Protein AF-A0A2E0SAK7-F1 (afdb_monomer)

Nearest PDB structures (foldseek):
  1vmg-assembly1_A  TM=7.672E-01  e=3.605E-02  Saccharolobus solfataricus P2

Solvent-accessible surface area (backbone atoms only — not comparable to full-atom values): 15328 Å² total; per-residue (Å²): 114,53,35,37,34,37,36,32,84,99,76,46,67,50,79,36,74,47,61,60,57,57,40,32,69,70,63,66,41,55,82,88,59,45,48,77,81,48,72,43,65,50,53,70,58,49,37,51,48,51,51,52,51,19,56,76,74,68,41,87,70,71,95,68,54,62,72,74,56,76,79,93,70,79,88,70,60,49,72,52,83,62,33,41,34,40,81,33,26,72,93,54,39,63,62,55,48,64,78,40,58,71,46,68,50,79,48,94,77,46,78,47,61,36,34,80,59,41,48,56,52,45,72,75,59,54,39,72,39,94,90,41,72,58,21,19,32,37,50,40,67,63,51,38,54,49,52,78,75,40,71,58,81,57,73,78,76,79,71,80,62,91,55,86,80,56,69,66,63,51,52,52,52,49,59,37,50,79,68,39,42,76,81,74,56,52,58,66,59,39,52,52,51,40,53,50,31,52,50,51,29,52,50,21,60,75,72,65,38,63,69,52,35,56,48,26,54,50,49,37,50,54,38,48,41,52,37,26,46,71,69,69,40,48,44,69,48,55,52,49,56,52,45,66,54,57,78,68,60,57,64,48,79,53,96,93,39,83,42,67,60,82,130

Sequence (263 aa):
MTYYIYHIPGKKIGVTCDLNNRVTVQQGYDSTEYEILENSDDIDYISSKEIELQREYGYKVDMVPYKNLKPKTSMNINVTEQTTTFPCPINKLKGQLFDNIGMKWQTEHGQLDITPRTIDWIMKNVKTSMFNNDRSYVYNKAFARFYDNNDVFAKPTPVKCSKKPLKMFENIRQWADERGLYDAGDPKTQLIKLQEEMGELAKATLEKDHDEVVDAIGDMVVVLTNLAHLNNVHIETCIAEAYNVISKRTGKMVNGTFVKDAD

Radius of gyration: 24.45 Å; Cα contacts (8 Å, |Δi|>4): 311; chains: 1; bounding box: 56×53×69 Å

Mean predicted aligned error: 16.65 Å

Secondary structure (DSSP, 8-state):
--EEEEEETTTEEEEES-HIIIIIITT---TTS-EEEEEES-HHHHHHHHHHHHHHTTPPPPSS-GGGS--------EE-SSEEEESS-HHHHHHHHHHTTT-EEEETTEEEE--HHHHHHHHHH-EE-SS-TT-EEEEHHHHHHHHHHS-TTSPPPPPPPSSPPPHHHHHHHHHHHTTTHHHH--HHHHHHHHHHHHHHHHHHHHHT-HHHHHHHHHHHHHHHHHHHHHTT--HHHHHHHHHHHHTT--EEEETTEEEEPP-

Structure (mmCIF, N/CA/C/O backbone):
data_AF-A0A2E0SAK7-F1
#
_entry.id   AF-A0A2E0SAK7-F1
#
loop_
_atom_site.group_PDB
_atom_site.id
_atom_site.type_symbol
_atom_site.label_atom_id
_atom_site.label_alt_id
_atom_site.label_comp_id
_atom_site.label_asym_id
_atom_site.label_entity_id
_atom_site.label_seq_id
_atom_site.pdbx_PDB_ins_code
_atom_site.Cartn_x
_atom_site.Cartn_y
_atom_site.Cartn_z
_atom_site.occupancy
_atom_site.B_iso_or_equiv
_atom_site.auth_seq_id
_atom_site.auth_comp_id
_atom_site.auth_asym_id
_atom_site.auth_atom_id
_atom_site.pdbx_PDB_model_num
ATOM 1 N N . MET A 1 1 ? -1.111 8.649 -30.930 1.00 67.75 1 MET A N 1
ATOM 2 C CA . MET A 1 1 ? -1.196 8.489 -29.464 1.00 67.75 1 MET A CA 1
ATOM 3 C C . MET A 1 1 ? -2.158 9.562 -29.038 1.00 67.75 1 MET A C 1
ATOM 5 O O . MET A 1 1 ? -1.825 10.723 -29.224 1.00 67.75 1 MET A O 1
ATOM 9 N N . THR A 1 2 ? -3.339 9.174 -28.582 1.00 80.75 2 THR A N 1
ATOM 10 C CA . THR A 1 2 ? -4.402 10.129 -28.279 1.00 80.75 2 THR A CA 1
ATOM 11 C C . THR A 1 2 ? -4.205 10.661 -26.871 1.00 80.75 2 THR A C 1
ATOM 13 O O . THR A 1 2 ? -3.978 9.889 -25.939 1.00 80.75 2 THR A O 1
ATOM 16 N N . TYR A 1 3 ? -4.238 11.979 -26.729 1.00 88.06 3 TYR A N 1
ATOM 17 C CA . TYR A 1 3 ? -4.138 12.664 -25.451 1.00 88.06 3 TYR A CA 1
ATOM 18 C C . TYR A 1 3 ? -5.524 13.140 -25.035 1.00 88.06 3 TYR A C 1
ATOM 20 O O . TYR A 1 3 ? -6.277 13.676 -25.847 1.00 88.06 3 TYR A O 1
ATOM 28 N N . TYR A 1 4 ? -5.838 12.961 -23.759 1.00 90.94 4 TYR A N 1
ATOM 29 C CA . TYR A 1 4 ? -7.101 13.330 -23.141 1.00 90.94 4 TYR A CA 1
ATOM 30 C C . TYR A 1 4 ? -6.853 14.428 -22.114 1.00 90.94 4 TYR A C 1
ATOM 32 O O . TYR A 1 4 ? -6.002 14.267 -21.233 1.00 90.94 4 TYR A O 1
ATOM 40 N N . ILE A 1 5 ? -7.615 15.515 -22.212 1.00 93.25 5 ILE A N 1
ATOM 41 C CA . ILE A 1 5 ? -7.742 16.508 -21.147 1.00 93.25 5 ILE A CA 1
ATOM 42 C C . ILE A 1 5 ? -8.883 16.055 -20.248 1.00 93.25 5 ILE A C 1
ATOM 44 O O . ILE A 1 5 ? -10.031 15.985 -20.689 1.00 93.25 5 ILE A O 1
ATOM 48 N N . TYR A 1 6 ? -8.567 15.755 -18.994 1.00 93.44 6 TYR A N 1
ATOM 49 C CA . TYR A 1 6 ? -9.556 15.387 -17.989 1.00 93.44 6 TYR A CA 1
ATOM 50 C C . TYR A 1 6 ? -9.682 16.480 -16.934 1.00 93.44 6 TYR A C 1
ATOM 52 O O . TYR A 1 6 ? -8.706 17.150 -16.582 1.00 93.44 6 TYR A O 1
ATOM 60 N N . HIS A 1 7 ? -10.890 16.630 -16.411 1.00 94.06 7 HIS A N 1
ATOM 61 C CA . HIS A 1 7 ? -11.222 17.556 -15.346 1.00 94.06 7 HIS A CA 1
ATOM 62 C C . HIS A 1 7 ? -11.817 16.791 -14.174 1.00 94.06 7 HIS A C 1
ATOM 64 O O . HIS A 1 7 ? -12.766 16.029 -14.329 1.00 94.06 7 HIS A O 1
ATOM 70 N N . ILE A 1 8 ? -11.231 17.005 -13.000 1.00 92.25 8 ILE A N 1
ATOM 71 C CA . ILE A 1 8 ? -11.780 16.553 -11.726 1.00 92.25 8 ILE A CA 1
ATOM 72 C C . ILE A 1 8 ? -12.366 17.801 -11.054 1.00 92.25 8 ILE A C 1
ATOM 74 O O . ILE A 1 8 ? -11.581 18.665 -10.624 1.00 92.25 8 ILE A O 1
ATOM 78 N N . PRO A 1 9 ? -13.704 17.926 -10.974 1.00 91.44 9 PRO A N 1
ATOM 79 C CA . PRO A 1 9 ? -14.365 19.114 -10.450 1.00 91.44 9 PRO A CA 1
ATOM 80 C C . PRO A 1 9 ? -13.856 19.519 -9.063 1.00 91.44 9 PRO A C 1
ATOM 82 O O . PRO A 1 9 ? -13.749 18.711 -8.142 1.00 91.44 9 PRO A O 1
ATOM 85 N N . GLY A 1 10 ? -13.500 20.794 -8.913 1.00 86.44 10 GLY A N 1
ATOM 86 C CA . GLY A 1 10 ? -12.967 21.364 -7.673 1.00 86.44 10 GLY A CA 1
ATOM 87 C C . GLY A 1 10 ? -11.536 20.941 -7.314 1.00 86.44 10 GLY A C 1
ATOM 88 O O . GLY A 1 10 ? -11.048 21.330 -6.251 1.00 86.44 10 GLY A O 1
ATOM 89 N N . LYS A 1 11 ? -10.847 20.159 -8.158 1.00 89.56 11 LYS A N 1
ATOM 90 C CA . LYS A 1 11 ? -9.489 19.661 -7.881 1.00 89.56 11 LYS A CA 1
ATOM 91 C C . LYS A 1 11 ? -8.464 20.146 -8.899 1.00 89.56 11 LYS A C 1
ATOM 93 O O . LYS A 1 11 ? -7.524 20.837 -8.502 1.00 89.56 11 LYS A O 1
ATOM 98 N N . LYS A 1 12 ? -8.586 19.739 -10.170 1.00 91.88 12 LYS A N 1
ATOM 99 C CA . LYS A 1 12 ? -7.610 20.066 -11.226 1.00 91.88 12 LYS A CA 1
ATOM 100 C C . LYS A 1 12 ? -8.086 19.703 -12.632 1.00 91.88 12 LYS A C 1
ATOM 102 O O . LYS A 1 12 ? -8.969 18.867 -12.807 1.00 91.88 12 LYS A O 1
ATOM 107 N N . ILE A 1 13 ? -7.367 20.241 -13.614 1.00 92.56 13 ILE A N 1
ATOM 108 C CA . ILE A 1 13 ? -7.369 19.804 -15.013 1.00 92.56 13 ILE A CA 1
ATOM 109 C C . ILE A 1 13 ? -5.981 19.262 -15.342 1.00 92.56 13 ILE A C 1
ATOM 111 O O . ILE A 1 13 ? -4.984 19.855 -14.924 1.00 92.56 13 ILE A O 1
ATOM 115 N N . GLY A 1 14 ? -5.908 18.145 -16.064 1.00 88.94 14 GLY A N 1
ATOM 116 C CA . GLY A 1 14 ? -4.632 17.583 -16.498 1.00 88.94 14 GLY A CA 1
ATOM 117 C C . GLY A 1 14 ? -4.731 16.772 -17.782 1.00 88.94 14 GLY A C 1
ATOM 118 O O . GLY A 1 14 ? -5.820 16.437 -18.244 1.00 88.94 14 GLY A O 1
ATOM 119 N N . VAL A 1 15 ? -3.569 16.431 -18.337 1.00 89.38 15 VAL A N 1
ATOM 120 C CA . VAL A 1 15 ? -3.456 15.635 -19.568 1.00 89.38 15 VAL A CA 1
ATOM 121 C C . VAL A 1 15 ? -2.958 14.213 -19.289 1.00 89.38 15 VAL A C 1
ATOM 123 O O . VAL A 1 15 ? -2.120 13.973 -18.412 1.00 89.38 15 VAL A O 1
ATOM 126 N N . THR A 1 16 ? -3.472 13.238 -20.040 1.00 84.75 16 THR A N 1
ATOM 127 C CA . THR A 1 16 ? -2.983 11.852 -20.040 1.00 84.75 16 THR A CA 1
ATOM 128 C C . THR A 1 16 ? -3.184 11.170 -21.391 1.00 84.75 16 THR A C 1
ATOM 130 O O . THR A 1 16 ? -4.116 11.500 -22.114 1.00 84.75 16 THR A O 1
ATOM 133 N N . CYS A 1 17 ? -2.335 10.200 -21.733 1.00 82.44 17 CYS A N 1
ATOM 134 C CA . CYS A 1 17 ? -2.549 9.288 -22.865 1.00 82.44 17 CYS A CA 1
ATOM 135 C C . CYS A 1 17 ? -3.282 7.992 -22.473 1.00 82.44 17 CYS A C 1
ATOM 137 O O . CYS A 1 17 ? -3.700 7.232 -23.340 1.00 82.44 17 CYS A O 1
ATOM 139 N N . ASP A 1 18 ? -3.443 7.746 -21.172 1.00 82.81 18 ASP A N 1
ATOM 140 C CA . ASP A 1 18 ? -4.155 6.596 -20.616 1.00 82.81 18 ASP A CA 1
ATOM 141 C C . ASP A 1 18 ? -5.040 7.089 -19.469 1.00 82.81 18 ASP A C 1
ATOM 143 O O . ASP A 1 18 ? -4.560 7.400 -18.375 1.00 82.81 18 ASP A O 1
ATOM 147 N N . LEU A 1 19 ? -6.326 7.271 -19.764 1.00 80.38 19 LEU A N 1
ATOM 148 C CA . LEU A 1 19 ? -7.291 7.881 -18.854 1.00 80.38 19 LEU A CA 1
ATOM 149 C C . LEU A 1 19 ? -7.585 6.975 -17.656 1.00 80.38 19 LEU A C 1
ATOM 151 O O . LEU A 1 19 ? -7.463 7.406 -16.512 1.00 80.38 19 LEU A O 1
ATOM 155 N N . ASN A 1 20 ? -7.889 5.705 -17.926 1.00 75.94 20 ASN A N 1
ATOM 156 C CA . ASN A 1 20 ? -8.258 4.735 -16.902 1.00 75.94 20 ASN A CA 1
ATOM 157 C C . ASN A 1 20 ? -7.099 4.499 -15.925 1.00 75.94 20 ASN A C 1
ATOM 159 O O . ASN A 1 20 ? -7.258 4.622 -14.713 1.00 75.94 20 ASN A O 1
ATOM 163 N N . ASN A 1 21 ? -5.893 4.249 -16.439 1.00 70.75 21 ASN A N 1
ATOM 164 C CA . ASN A 1 21 ? -4.737 4.023 -15.578 1.00 70.75 21 ASN A CA 1
ATOM 165 C C . ASN A 1 21 ? -4.374 5.284 -14.777 1.00 70.75 21 ASN A C 1
ATOM 167 O O . ASN A 1 21 ? -4.114 5.228 -13.577 1.00 70.75 21 ASN A O 1
ATOM 171 N N . ARG A 1 22 ? -4.380 6.461 -15.414 1.00 77.50 22 ARG A N 1
ATOM 172 C CA . ARG A 1 22 ? -3.931 7.697 -14.764 1.00 77.50 22 ARG A CA 1
ATOM 173 C C . ARG A 1 22 ? -4.926 8.256 -13.755 1.00 77.50 22 ARG A C 1
ATOM 175 O O . ARG A 1 22 ? -4.481 8.808 -12.749 1.00 77.50 22 ARG A O 1
ATOM 182 N N . VAL A 1 23 ? -6.221 8.217 -14.051 1.00 78.00 23 VAL A N 1
ATOM 183 C CA . VAL A 1 23 ? -7.258 8.896 -13.258 1.00 78.00 23 VAL A CA 1
ATOM 184 C C . VAL A 1 23 ? -7.925 7.921 -12.291 1.00 78.00 23 VAL A C 1
ATOM 186 O O . VAL A 1 23 ? -8.043 8.229 -11.108 1.00 78.00 23 VAL A O 1
ATOM 189 N N . THR A 1 24 ? -8.244 6.714 -12.752 1.00 71.69 24 THR A N 1
ATOM 190 C CA . THR A 1 24 ? -8.925 5.710 -11.929 1.00 71.69 24 THR A CA 1
ATOM 191 C C . THR A 1 24 ? -7.941 4.844 -11.154 1.00 71.69 24 THR A C 1
ATOM 193 O O . THR A 1 24 ? -7.987 4.826 -9.930 1.00 71.69 24 THR A O 1
ATOM 196 N N . VAL A 1 25 ? -6.977 4.201 -11.816 1.00 62.44 25 VAL A N 1
ATOM 197 C CA . VAL A 1 25 ? -6.057 3.268 -11.132 1.00 62.44 25 VAL A CA 1
ATOM 198 C C . VAL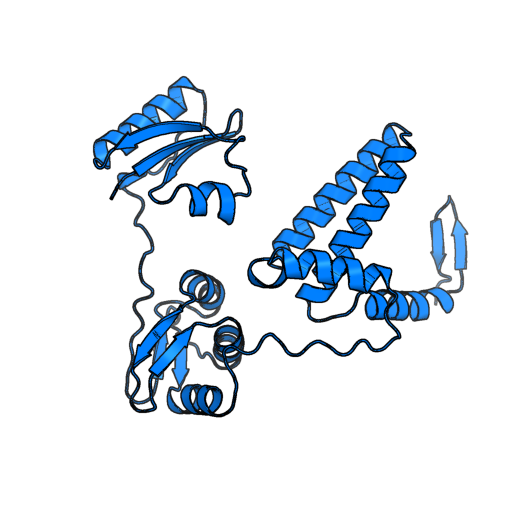 A 1 25 ? -5.048 3.994 -10.234 1.00 62.44 25 VAL A C 1
ATOM 200 O O . VAL A 1 25 ? -4.843 3.603 -9.091 1.00 62.44 25 VAL A O 1
ATOM 203 N N . GLN A 1 26 ? -4.405 5.058 -10.727 1.00 61.75 26 GLN A N 1
ATOM 204 C CA . GLN A 1 26 ? -3.355 5.766 -9.976 1.00 61.75 26 GLN A CA 1
ATOM 205 C C . GLN A 1 26 ? -3.887 6.811 -8.996 1.00 61.75 26 GLN A C 1
ATOM 207 O O . GLN A 1 26 ? -3.242 7.071 -7.982 1.00 61.75 26 GLN A O 1
ATOM 212 N N . GLN A 1 27 ? -4.986 7.486 -9.339 1.00 73.38 27 GLN A N 1
ATOM 213 C CA . GLN A 1 27 ? -5.509 8.605 -8.548 1.00 73.38 27 GLN A CA 1
ATOM 214 C C . GLN A 1 27 ? -6.794 8.261 -7.790 1.00 73.38 27 GLN A C 1
ATOM 216 O O . GLN A 1 27 ? -7.178 9.047 -6.930 1.00 73.38 27 GLN A O 1
ATOM 221 N N . GLY A 1 28 ? -7.406 7.102 -8.057 1.00 77.19 28 GLY A N 1
ATOM 222 C CA . GLY A 1 28 ? -8.535 6.582 -7.288 1.00 77.19 28 GLY A CA 1
ATOM 223 C C . GLY A 1 28 ? -9.887 7.220 -7.599 1.00 77.19 28 GLY A C 1
ATOM 224 O O . GLY A 1 28 ? -10.810 6.996 -6.830 1.00 77.19 28 GLY A O 1
ATOM 225 N N . TYR A 1 29 ? -10.013 7.999 -8.679 1.00 82.44 29 TYR A N 1
ATOM 226 C CA . TYR A 1 29 ? -11.289 8.616 -9.057 1.00 82.44 29 TYR A CA 1
ATOM 227 C C . TYR A 1 29 ? -12.104 7.685 -9.957 1.00 82.44 29 TYR A C 1
ATOM 229 O O . TYR A 1 29 ? -11.608 7.205 -10.988 1.00 82.44 29 TYR A O 1
ATOM 237 N N . ASP A 1 30 ? -13.364 7.455 -9.600 1.00 81.06 30 ASP A N 1
ATOM 238 C CA . ASP A 1 30 ? -14.290 6.698 -10.436 1.00 81.06 30 ASP A CA 1
ATOM 239 C C . ASP A 1 30 ? -14.604 7.462 -11.730 1.00 81.06 30 ASP A C 1
ATOM 241 O O . ASP A 1 30 ? -14.534 8.689 -11.796 1.00 81.06 30 ASP A O 1
ATOM 245 N N . SER A 1 31 ? -14.979 6.728 -12.775 1.00 82.50 31 SER A N 1
ATOM 246 C CA . SER A 1 31 ? -15.463 7.260 -14.052 1.00 82.50 31 SER A CA 1
ATOM 247 C C . SER A 1 31 ? -16.571 8.315 -13.937 1.00 82.50 31 SER A C 1
ATOM 249 O O . SER A 1 31 ? -16.722 9.127 -14.846 1.00 82.50 31 SER A O 1
ATOM 251 N N . THR A 1 32 ? -17.338 8.326 -12.842 1.00 86.31 32 THR A N 1
ATOM 252 C CA . THR A 1 32 ? -18.373 9.339 -12.582 1.00 86.31 32 THR A CA 1
ATOM 253 C C . THR A 1 32 ? -17.849 10.617 -11.922 1.00 86.31 32 THR A C 1
ATOM 255 O O . THR A 1 32 ? -18.579 11.601 -11.840 1.00 86.31 32 THR A O 1
ATOM 258 N N . GLU A 1 33 ? -16.615 10.613 -11.418 1.00 85.00 33 GLU A N 1
ATOM 259 C CA . GLU A 1 33 ? -16.019 11.708 -10.638 1.00 85.00 33 GLU A CA 1
ATOM 260 C C . GLU A 1 33 ? -15.117 12.632 -11.469 1.00 85.00 33 GLU A C 1
ATOM 262 O O . GLU A 1 33 ? -14.588 13.623 -10.958 1.00 85.00 33 GLU A O 1
ATOM 267 N N . TYR A 1 34 ? -14.929 12.324 -12.752 1.00 91.75 34 TYR A N 1
ATOM 268 C CA . TYR A 1 34 ? -14.179 13.156 -13.682 1.00 91.75 34 TYR A CA 1
ATOM 269 C C . TYR A 1 34 ? -14.834 13.183 -15.058 1.00 91.75 34 TYR A C 1
ATOM 271 O O . TYR A 1 34 ? -15.536 12.262 -15.465 1.00 91.75 34 TYR A O 1
ATOM 279 N N . GLU A 1 35 ? -14.559 14.247 -15.802 1.00 92.88 35 GLU A N 1
ATOM 280 C CA . GLU A 1 35 ? -15.060 14.435 -17.159 1.00 92.88 35 GLU A CA 1
ATOM 281 C C . GLU A 1 35 ? -13.912 14.634 -18.148 1.00 92.88 35 GLU A C 1
ATOM 283 O O . GLU A 1 35 ? -12.822 15.093 -17.795 1.00 92.88 35 GLU A O 1
ATOM 288 N N . ILE A 1 36 ? -14.155 14.271 -19.406 1.00 93.25 36 ILE A N 1
ATOM 289 C CA . ILE A 1 36 ? -13.220 14.505 -20.506 1.00 93.25 36 ILE A CA 1
ATOM 290 C C . ILE A 1 36 ? -13.630 15.814 -21.171 1.00 93.25 36 ILE A C 1
ATOM 292 O O . ILE A 1 36 ? -14.716 15.899 -21.740 1.00 93.25 36 ILE A O 1
ATOM 296 N N . LEU A 1 37 ? -12.757 16.817 -21.112 1.00 92.69 37 LEU A N 1
ATOM 297 C CA . LEU A 1 37 ? -13.016 18.127 -21.711 1.00 92.69 37 LEU A CA 1
ATOM 298 C C . LEU A 1 37 ? -12.661 18.158 -23.199 1.00 92.69 37 LEU A C 1
ATOM 300 O O . LEU A 1 37 ? -13.363 18.775 -23.990 1.00 92.69 37 LEU A O 1
ATOM 304 N N . GLU A 1 38 ? -11.569 17.498 -23.585 1.00 92.50 38 GLU A N 1
ATOM 305 C CA . GLU A 1 38 ? -11.059 17.509 -24.958 1.00 92.50 38 GLU A CA 1
ATOM 306 C C . GLU A 1 38 ? -10.185 16.269 -25.198 1.00 92.50 38 GLU A C 1
ATOM 308 O O . GLU A 1 38 ? -9.588 15.719 -24.266 1.00 92.50 38 GLU A O 1
ATOM 313 N N . ASN A 1 39 ? -10.065 15.837 -26.453 1.00 92.19 39 ASN A N 1
ATOM 314 C CA . ASN A 1 39 ? -9.072 14.851 -26.866 1.00 92.19 39 ASN A CA 1
ATOM 315 C C . ASN A 1 39 ? -8.522 15.171 -28.260 1.00 92.19 39 ASN A C 1
ATOM 317 O O . ASN A 1 39 ? -9.224 15.722 -29.103 1.00 92.19 39 ASN A O 1
ATOM 321 N N . SER A 1 40 ? -7.251 14.850 -28.491 1.00 90.69 40 SER A N 1
ATOM 322 C CA . SER A 1 40 ? -6.594 15.015 -29.790 1.00 90.69 40 SER A CA 1
ATOM 323 C C . SER A 1 40 ? -5.312 14.188 -29.841 1.00 90.69 40 SER A C 1
ATOM 325 O O . SER A 1 40 ? -4.722 13.863 -28.810 1.00 90.69 40 SER A O 1
ATOM 327 N N . ASP A 1 41 ? -4.859 13.861 -31.047 1.00 86.31 41 ASP A N 1
ATOM 328 C CA . ASP A 1 41 ? -3.554 13.236 -31.276 1.00 86.31 41 ASP A CA 1
ATOM 329 C C . ASP A 1 41 ? -2.404 14.263 -31.337 1.00 86.31 41 ASP A C 1
ATOM 331 O O . ASP A 1 41 ? -1.231 13.882 -31.305 1.00 86.31 41 ASP A O 1
ATOM 335 N N . ASP A 1 42 ? -2.723 15.561 -31.411 1.00 85.38 42 ASP A N 1
ATOM 336 C CA . ASP A 1 42 ? -1.750 16.656 -31.439 1.00 85.38 42 ASP A CA 1
ATOM 337 C C . ASP A 1 42 ? -1.403 17.129 -30.015 1.00 85.38 42 ASP A C 1
ATOM 339 O O . ASP A 1 42 ? -2.215 17.729 -29.302 1.00 85.38 42 ASP A O 1
ATOM 343 N N . ILE A 1 43 ? -0.157 16.872 -29.609 1.00 80.81 43 ILE A N 1
ATOM 344 C CA . ILE A 1 43 ? 0.364 17.216 -28.283 1.00 80.81 43 ILE A CA 1
ATOM 345 C C . ILE A 1 43 ? 0.547 18.726 -28.076 1.00 80.81 43 ILE A C 1
ATOM 347 O O . ILE A 1 43 ? 0.387 19.209 -26.954 1.00 80.81 43 ILE A O 1
ATOM 351 N N . ASP A 1 44 ? 0.880 19.486 -29.122 1.00 84.88 44 ASP A N 1
ATOM 352 C CA . ASP A 1 44 ? 1.068 20.935 -29.021 1.00 84.88 44 ASP A CA 1
ATOM 353 C C . ASP A 1 44 ? -0.281 21.634 -28.854 1.00 84.88 44 ASP A C 1
ATOM 355 O O . ASP A 1 44 ? -0.406 22.558 -28.040 1.00 84.88 44 ASP A O 1
ATOM 359 N N . TYR A 1 45 ? -1.302 21.140 -29.557 1.00 89.38 45 TYR A N 1
ATOM 360 C CA . TYR A 1 45 ? -2.682 21.575 -29.379 1.00 89.38 45 TYR A CA 1
ATOM 361 C C . TYR A 1 45 ? -3.180 21.277 -27.959 1.00 89.38 45 TYR A C 1
ATOM 363 O O . TYR A 1 45 ? -3.599 22.193 -27.252 1.00 89.38 45 TYR A O 1
ATOM 371 N N . ILE A 1 46 ? -3.051 20.028 -27.497 1.00 90.00 46 ILE A N 1
ATOM 372 C CA . ILE A 1 46 ? -3.540 19.610 -26.174 1.00 90.00 46 ILE A CA 1
ATOM 373 C C . ILE A 1 46 ? -2.810 20.331 -25.045 1.00 90.00 46 ILE A C 1
ATOM 375 O O . ILE A 1 46 ? -3.444 20.791 -24.101 1.00 90.00 46 ILE A O 1
ATOM 379 N N . SER A 1 47 ? -1.490 20.495 -25.153 1.00 86.62 47 SER A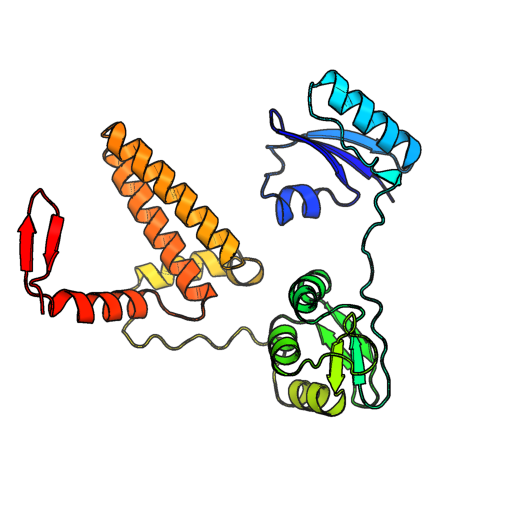 N 1
ATOM 380 C CA . SER A 1 47 ? -0.714 21.206 -24.134 1.00 86.62 47 SER A CA 1
ATOM 381 C C . SER A 1 47 ? -1.085 22.690 -24.065 1.00 86.62 47 SER A C 1
ATOM 383 O O . SER A 1 47 ? -1.075 23.266 -22.980 1.00 86.62 47 SER A O 1
ATOM 385 N N . SER A 1 48 ? -1.408 23.319 -25.199 1.00 89.00 48 SER A N 1
ATOM 386 C CA . SER A 1 48 ? -1.903 24.702 -25.226 1.00 89.00 48 SER A CA 1
ATOM 387 C C . SER A 1 48 ? -3.299 24.802 -24.608 1.00 89.00 48 SER A C 1
ATOM 389 O O . SER A 1 48 ? -3.555 25.698 -23.801 1.00 89.00 48 SER A O 1
ATOM 391 N N . LYS A 1 49 ? -4.179 23.856 -24.951 1.00 90.75 49 LYS A N 1
ATOM 392 C CA . LYS A 1 49 ? -5.570 23.820 -24.497 1.00 90.75 49 LYS A CA 1
ATOM 393 C C . LYS A 1 49 ? -5.700 23.505 -23.005 1.00 90.75 49 LYS A C 1
ATOM 395 O O . LYS A 1 49 ? -6.530 24.099 -22.330 1.00 90.75 49 LYS A O 1
ATOM 400 N N . GLU A 1 50 ? -4.833 22.653 -22.461 1.00 90.88 50 GLU A N 1
ATOM 401 C CA . GLU A 1 50 ? -4.728 22.395 -21.018 1.00 90.88 50 GLU A CA 1
ATOM 402 C C . GLU A 1 50 ? -4.469 23.690 -20.238 1.00 90.88 50 GLU A C 1
ATOM 404 O O . GLU A 1 50 ? -5.164 23.974 -19.266 1.00 90.88 50 GLU A O 1
ATOM 409 N N . ILE A 1 51 ? -3.509 24.505 -20.687 1.00 88.25 51 ILE A N 1
ATOM 410 C CA . ILE A 1 51 ? -3.159 25.773 -20.032 1.00 88.25 51 ILE A CA 1
ATOM 411 C C . ILE A 1 51 ? -4.327 26.766 -20.099 1.00 88.25 51 ILE A C 1
ATOM 413 O O . ILE A 1 51 ? -4.584 27.482 -19.130 1.00 88.25 51 ILE A O 1
ATOM 417 N N . GLU A 1 52 ? -5.015 26.834 -21.240 1.00 91.19 52 GLU A N 1
ATOM 418 C CA . GLU A 1 52 ? -6.211 27.662 -21.430 1.00 91.19 52 GLU A CA 1
ATOM 419 C C . GLU A 1 52 ? -7.311 27.269 -20.436 1.00 91.19 52 GLU A C 1
ATOM 421 O O . GLU A 1 52 ? -7.773 28.113 -19.669 1.00 91.19 52 GLU A O 1
ATOM 426 N N . LEU A 1 53 ? -7.638 25.976 -20.374 1.00 91.19 53 LEU A N 1
ATOM 427 C CA . LEU A 1 53 ? -8.673 25.436 -19.495 1.00 91.19 53 LEU A CA 1
ATOM 428 C C . LEU A 1 53 ? -8.310 25.582 -18.011 1.00 91.19 53 LEU A C 1
ATOM 430 O O . LEU A 1 53 ? -9.150 25.967 -17.203 1.00 91.19 53 LEU A O 1
ATOM 434 N N . GLN A 1 54 ? -7.050 25.352 -17.630 1.00 90.56 54 GLN A N 1
ATOM 435 C CA . GLN A 1 54 ? -6.590 25.583 -16.256 1.00 90.56 54 GLN A CA 1
ATOM 436 C C . GLN A 1 54 ? -6.794 27.046 -15.834 1.00 90.56 54 GLN A C 1
ATOM 438 O O . GLN A 1 54 ? -7.222 27.297 -14.710 1.00 90.56 54 GLN A O 1
ATOM 443 N N . ARG A 1 55 ? -6.543 28.014 -16.728 1.00 90.06 55 ARG A N 1
ATOM 444 C CA . ARG A 1 55 ? -6.775 29.442 -16.449 1.00 90.06 55 ARG A CA 1
ATOM 445 C C . ARG A 1 55 ? -8.256 29.787 -16.362 1.00 90.06 55 ARG A C 1
ATOM 447 O O . ARG A 1 55 ? -8.631 30.528 -15.458 1.00 90.06 55 ARG A O 1
ATOM 454 N N . GLU A 1 56 ? -9.072 29.266 -17.274 1.00 90.88 56 GLU A N 1
ATOM 455 C CA . GLU A 1 56 ? -10.518 29.512 -17.310 1.00 90.88 56 GLU A CA 1
ATOM 456 C C . GLU A 1 56 ? -11.211 29.001 -16.041 1.00 90.88 56 GLU A C 1
ATOM 458 O O . GLU A 1 56 ? -11.996 29.722 -15.427 1.00 90.88 56 GLU A O 1
ATOM 463 N N . TYR A 1 57 ? -10.841 27.803 -15.586 1.00 87.88 57 TYR A N 1
ATOM 464 C CA . TYR A 1 57 ? -11.380 27.187 -14.371 1.00 87.88 57 TYR A CA 1
ATOM 465 C C . TYR A 1 57 ? -10.691 27.667 -13.079 1.00 87.88 57 TYR A C 1
ATOM 467 O O . TYR A 1 57 ? -11.050 27.235 -11.984 1.00 87.88 57 TYR A O 1
ATOM 475 N N . GLY A 1 58 ? -9.699 28.559 -13.175 1.00 87.94 58 GLY A N 1
ATOM 476 C CA . GLY A 1 58 ? -9.002 29.127 -12.017 1.00 87.94 58 GLY A CA 1
ATOM 477 C C . GLY A 1 58 ? -8.053 28.163 -11.293 1.00 87.94 58 GLY A C 1
ATOM 478 O O . GLY A 1 58 ? -7.682 28.409 -10.143 1.00 87.94 58 GLY A O 1
ATOM 479 N N . TYR A 1 59 ? -7.633 27.077 -11.942 1.00 87.56 59 TYR A N 1
ATOM 480 C CA . TYR A 1 59 ? -6.633 26.158 -11.406 1.00 87.56 59 TYR A CA 1
ATOM 481 C C . TYR A 1 59 ? -5.208 26.683 -11.612 1.00 87.56 59 TYR A C 1
ATOM 483 O O . TYR A 1 59 ? -4.908 27.464 -12.518 1.00 87.56 59 TYR A O 1
ATOM 491 N N . LYS A 1 60 ? -4.289 26.241 -10.747 1.00 80.50 60 LYS A N 1
ATOM 492 C CA . LYS A 1 60 ? -2.867 26.572 -10.890 1.00 80.50 60 LYS A CA 1
ATOM 493 C C . LYS A 1 60 ? -2.327 25.951 -12.176 1.00 80.50 60 LYS A C 1
ATOM 495 O O . LYS A 1 60 ? -2.449 24.747 -12.366 1.00 80.50 60 LYS A O 1
ATOM 500 N N . VAL A 1 61 ? -1.703 26.781 -13.007 1.00 78.06 61 VAL A N 1
ATOM 501 C CA . VAL A 1 61 ? -1.045 26.345 -14.241 1.00 78.06 61 VAL A CA 1
ATOM 502 C C . VAL A 1 61 ? 0.289 25.688 -13.907 1.00 78.06 61 VAL A C 1
ATOM 504 O O . VAL A 1 61 ? 1.082 26.243 -13.137 1.00 78.06 61 VAL A O 1
ATOM 507 N N . ASP A 1 62 ? 0.548 24.529 -14.502 1.00 66.06 62 ASP A N 1
ATOM 508 C CA . ASP A 1 62 ? 1.804 23.811 -14.314 1.00 66.06 62 ASP A CA 1
ATOM 509 C C . ASP A 1 62 ? 3.000 24.601 -14.871 1.00 66.06 62 ASP A C 1
ATOM 511 O O . ASP A 1 62 ? 2.967 25.159 -15.968 1.00 66.06 62 ASP A O 1
ATOM 515 N N . MET A 1 63 ? 4.106 24.632 -14.117 1.00 65.31 63 MET A N 1
ATOM 516 C CA . MET A 1 63 ? 5.330 25.344 -14.525 1.00 65.31 63 MET A CA 1
ATOM 517 C C . MET A 1 63 ? 6.015 24.705 -15.744 1.00 65.31 63 MET A C 1
ATOM 519 O O . MET A 1 63 ? 6.792 25.365 -16.433 1.00 65.31 63 MET A O 1
ATOM 523 N N . VAL A 1 64 ? 5.761 23.416 -15.991 1.00 72.56 64 VAL A N 1
ATOM 524 C CA . VAL A 1 64 ? 6.309 22.658 -17.120 1.00 72.56 64 VAL A CA 1
ATOM 525 C C . VAL A 1 64 ? 5.141 22.149 -17.967 1.00 72.56 64 VAL A C 1
ATOM 527 O O . VAL A 1 64 ? 4.408 21.284 -17.495 1.00 72.56 64 VAL A O 1
ATOM 530 N N . PRO A 1 65 ? 4.979 22.644 -19.208 1.00 71.06 65 PRO A N 1
ATOM 531 C CA . PRO A 1 65 ? 3.925 22.192 -20.112 1.00 71.06 65 PRO A CA 1
ATOM 532 C C . PRO A 1 65 ? 3.998 20.690 -20.395 1.00 71.06 65 PRO A C 1
ATOM 534 O O . PRO A 1 65 ? 5.099 20.141 -20.516 1.00 71.06 65 PRO A O 1
ATOM 537 N N . TYR A 1 66 ? 2.844 20.049 -20.592 1.00 64.69 66 TYR A N 1
ATOM 538 C CA . TYR A 1 66 ? 2.759 18.605 -20.819 1.00 64.69 66 TYR A CA 1
ATOM 539 C C . TYR A 1 66 ? 3.627 18.114 -21.982 1.00 64.69 66 TYR A C 1
ATOM 541 O O . TYR A 1 66 ? 4.298 17.092 -21.866 1.00 64.69 66 TYR A O 1
ATOM 549 N N . LYS A 1 67 ? 3.731 18.890 -23.067 1.00 71.88 67 LYS A N 1
ATOM 550 C CA . LYS A 1 67 ? 4.606 18.566 -24.209 1.00 71.88 67 LYS A CA 1
ATOM 551 C C . LYS A 1 67 ? 6.094 18.425 -23.869 1.00 71.88 67 LYS A C 1
ATOM 553 O O . LYS A 1 67 ? 6.841 17.770 -24.589 1.00 71.88 67 LYS A O 1
ATOM 558 N N . ASN A 1 68 ? 6.527 19.045 -22.772 1.00 72.00 68 ASN A N 1
ATOM 559 C CA . ASN A 1 68 ? 7.902 18.992 -22.286 1.00 72.00 68 ASN A CA 1
ATOM 560 C C . ASN A 1 68 ? 8.102 17.890 -21.231 1.00 72.00 68 ASN A C 1
ATOM 562 O O . ASN A 1 68 ? 9.238 17.634 -20.816 1.00 72.00 68 ASN A O 1
ATOM 566 N N . LEU A 1 69 ? 7.027 17.226 -20.791 1.00 63.75 69 LEU A N 1
ATOM 567 C CA . LEU A 1 69 ? 7.112 16.056 -19.927 1.00 63.75 69 LEU A CA 1
ATOM 568 C C . LEU A 1 69 ? 7.578 14.870 -20.769 1.00 63.75 69 LEU A C 1
ATOM 570 O O . LEU A 1 69 ? 6.893 14.411 -21.677 1.00 63.75 69 LEU A O 1
ATOM 574 N N . LYS A 1 70 ? 8.765 14.344 -20.461 1.00 54.28 70 LYS A N 1
ATOM 575 C CA . LYS A 1 70 ? 9.239 13.105 -21.082 1.00 54.28 70 LYS A CA 1
ATOM 576 C C . LYS A 1 70 ? 8.417 11.938 -20.520 1.00 54.28 70 LYS A C 1
ATOM 578 O O . LYS A 1 70 ? 8.546 11.677 -19.318 1.00 54.28 70 LYS A O 1
ATOM 583 N N . PRO A 1 71 ? 7.621 11.210 -21.325 1.00 49.19 71 PRO A N 1
ATOM 584 C CA . PRO A 1 71 ? 6.978 9.991 -20.855 1.00 49.19 71 PRO A CA 1
ATOM 585 C C . PRO A 1 71 ? 8.080 9.006 -20.455 1.00 49.19 71 PRO A C 1
ATOM 587 O O . PRO A 1 71 ? 8.886 8.587 -21.286 1.00 49.19 71 PRO A O 1
ATOM 590 N N . LYS A 1 72 ? 8.170 8.656 -19.167 1.00 56.31 72 LYS A N 1
ATOM 591 C CA . LYS A 1 72 ? 9.076 7.595 -18.707 1.00 56.31 72 LYS A CA 1
ATOM 592 C C . LYS A 1 72 ? 8.509 6.264 -19.178 1.00 56.31 72 LYS A C 1
ATOM 594 O O . LYS A 1 72 ? 7.752 5.628 -18.461 1.00 56.31 72 LYS A O 1
ATOM 599 N N . THR A 1 73 ? 8.842 5.870 -20.396 1.00 50.78 73 THR A N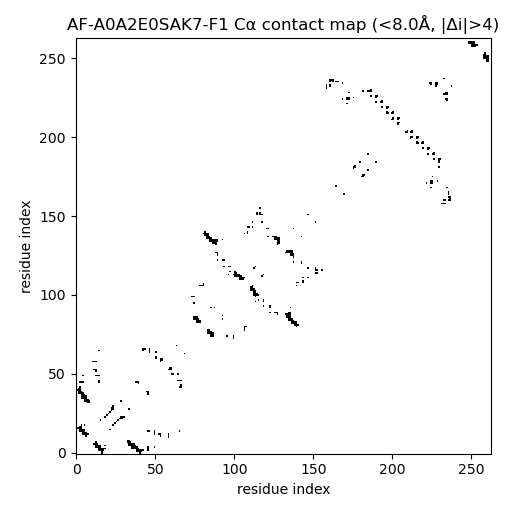 1
ATOM 600 C CA . THR A 1 73 ? 8.412 4.594 -20.967 1.00 50.78 73 THR A CA 1
ATOM 601 C C . THR A 1 73 ? 9.629 3.802 -21.425 1.00 50.78 73 THR A C 1
ATOM 603 O O . THR A 1 73 ? 10.525 4.334 -22.077 1.00 50.78 73 THR A O 1
ATOM 606 N N . SER A 1 74 ? 9.636 2.527 -21.026 1.00 54.62 74 SER A N 1
ATOM 607 C CA . SER A 1 74 ? 10.687 1.501 -21.114 1.00 54.62 74 SER A CA 1
ATOM 608 C C . SER A 1 74 ? 11.833 1.602 -20.093 1.00 54.62 74 SER A C 1
ATOM 610 O O . SER A 1 74 ? 12.730 2.445 -20.164 1.00 54.62 74 SER A O 1
ATOM 612 N N . MET A 1 75 ? 11.832 0.665 -19.137 1.00 68.69 75 MET A N 1
ATOM 613 C CA . MET A 1 75 ? 13.042 0.283 -18.417 1.00 68.69 75 MET A CA 1
ATOM 614 C C . MET A 1 75 ? 13.971 -0.423 -19.413 1.00 68.69 75 MET A C 1
ATOM 616 O O . MET A 1 75 ? 13.848 -1.619 -19.657 1.00 68.69 75 MET A O 1
ATOM 620 N N . ASN A 1 76 ? 14.898 0.317 -20.019 1.00 78.44 76 ASN A N 1
ATOM 621 C CA . ASN A 1 76 ? 15.894 -0.265 -20.918 1.00 78.44 76 ASN A CA 1
ATOM 622 C C . ASN A 1 76 ? 16.947 -1.024 -20.106 1.00 78.44 76 ASN A C 1
ATOM 624 O O . ASN A 1 76 ? 17.972 -0.464 -19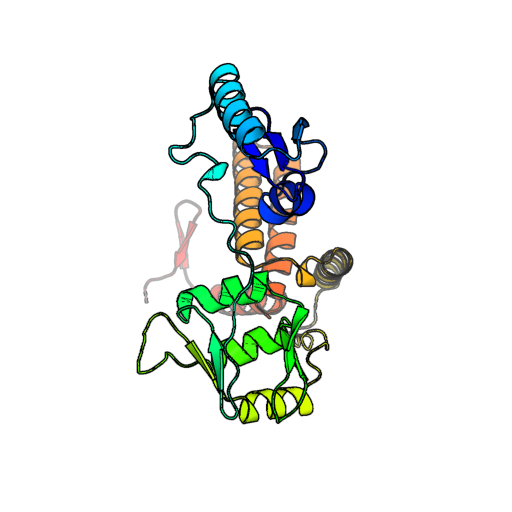.705 1.00 78.44 76 ASN A O 1
ATOM 628 N N . ILE A 1 77 ? 16.652 -2.291 -19.814 1.00 86.38 77 ILE A N 1
ATOM 629 C CA . ILE A 1 77 ? 17.585 -3.201 -19.156 1.00 86.38 77 ILE A CA 1
ATOM 630 C C . ILE A 1 77 ? 18.708 -3.589 -20.116 1.00 86.38 77 ILE A C 1
ATOM 632 O O . ILE A 1 77 ? 18.498 -3.764 -21.314 1.00 86.38 77 ILE A O 1
ATOM 636 N N . ASN A 1 78 ? 19.912 -3.737 -19.577 1.00 87.56 78 ASN A N 1
ATOM 637 C CA . ASN A 1 78 ? 21.052 -4.260 -20.317 1.00 87.56 78 ASN A CA 1
ATOM 638 C C . ASN A 1 78 ? 21.333 -5.689 -19.853 1.00 87.56 78 ASN A C 1
ATOM 640 O O . ASN A 1 78 ? 21.690 -5.896 -18.690 1.00 87.56 78 ASN A O 1
ATOM 644 N N . VAL A 1 79 ? 21.170 -6.656 -20.752 1.00 88.31 79 VAL A N 1
ATOM 645 C CA . VAL A 1 79 ? 21.393 -8.075 -20.475 1.00 88.31 79 VAL A CA 1
ATOM 646 C C . VAL A 1 79 ? 22.746 -8.476 -21.047 1.00 88.31 79 VAL A C 1
ATOM 648 O O . VAL A 1 79 ? 22.987 -8.370 -22.245 1.00 88.31 79 VAL A O 1
ATOM 651 N N . THR A 1 80 ? 23.632 -8.935 -20.174 1.00 88.81 80 THR A N 1
ATOM 652 C CA . THR A 1 80 ? 24.899 -9.586 -20.533 1.00 88.81 80 THR A CA 1
ATOM 653 C C . THR A 1 80 ? 24.802 -11.077 -20.220 1.00 88.81 80 THR A C 1
ATOM 655 O O . THR A 1 80 ? 23.815 -11.504 -19.632 1.00 88.81 80 THR A O 1
ATOM 658 N N . GLU A 1 81 ? 25.822 -11.870 -20.545 1.00 85.06 81 GLU A N 1
ATOM 659 C CA . GLU A 1 81 ? 25.904 -13.280 -20.130 1.00 85.06 81 GLU A CA 1
ATOM 660 C C . GLU A 1 81 ? 25.688 -13.429 -18.608 1.00 85.06 81 GLU A C 1
ATOM 662 O O . GLU A 1 81 ? 24.811 -14.156 -18.137 1.00 85.06 81 GLU A O 1
ATOM 667 N N . GLN A 1 82 ? 26.430 -12.653 -17.814 1.00 86.25 82 GLN A N 1
ATOM 668 C CA . GLN A 1 82 ? 26.469 -12.831 -16.362 1.00 86.25 82 GLN A CA 1
ATOM 669 C C . GLN A 1 82 ? 25.362 -12.085 -15.616 1.00 86.25 82 GLN A C 1
ATOM 671 O O . GLN A 1 82 ? 24.893 -12.565 -14.578 1.00 86.25 82 GLN A O 1
ATOM 676 N N . THR A 1 83 ? 24.973 -10.896 -16.082 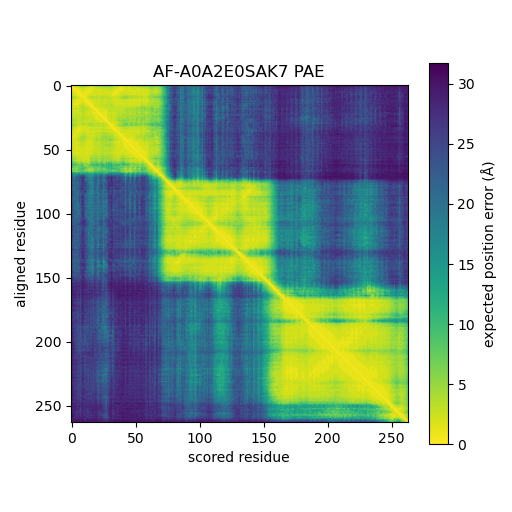1.00 91.06 83 THR A N 1
ATOM 677 C CA . THR A 1 83 ? 24.108 -9.989 -15.318 1.00 91.06 83 THR A CA 1
ATOM 678 C C . THR A 1 83 ? 23.046 -9.305 -16.165 1.00 91.06 83 THR A C 1
ATOM 680 O O . THR A 1 83 ? 23.256 -8.988 -17.337 1.00 91.06 83 THR A O 1
ATOM 683 N N . THR A 1 84 ? 21.915 -9.013 -15.526 1.00 91.94 84 THR A N 1
ATOM 684 C CA . THR A 1 84 ? 20.903 -8.075 -16.015 1.00 91.94 84 THR A CA 1
ATOM 685 C C . THR A 1 84 ? 21.056 -6.782 -15.224 1.00 91.94 84 THR A C 1
ATOM 687 O O . THR A 1 84 ? 20.970 -6.789 -13.995 1.00 91.94 84 THR A O 1
ATOM 690 N N . THR A 1 85 ? 21.325 -5.680 -15.921 1.00 91.50 85 THR A N 1
ATOM 691 C CA . THR A 1 85 ? 21.528 -4.349 -15.338 1.00 91.50 85 THR A CA 1
ATOM 692 C C . THR A 1 85 ? 20.308 -3.469 -15.581 1.00 91.50 85 THR A C 1
ATOM 694 O O . THR A 1 85 ? 19.889 -3.274 -16.720 1.00 91.50 85 THR A O 1
ATOM 697 N N . PHE A 1 86 ? 19.790 -2.881 -14.512 1.00 91.69 86 PHE A N 1
ATOM 698 C CA . PHE A 1 86 ? 18.682 -1.941 -14.504 1.00 91.69 86 PHE A CA 1
ATOM 699 C C . PHE A 1 86 ? 19.190 -0.489 -14.562 1.00 91.69 86 PHE A C 1
ATOM 701 O O . PHE A 1 86 ? 20.170 -0.144 -13.884 1.00 91.69 86 PHE A O 1
ATOM 708 N N . PRO A 1 87 ? 18.526 0.398 -15.328 1.00 89.00 87 PRO A N 1
ATOM 709 C CA . PRO A 1 87 ? 18.930 1.792 -15.520 1.00 89.00 87 PRO A CA 1
ATOM 710 C C . PRO A 1 87 ? 18.512 2.700 -14.347 1.00 89.00 87 PRO A C 1
ATOM 712 O O . PRO A 1 87 ? 18.134 3.855 -14.547 1.00 89.00 87 PRO A O 1
ATOM 715 N N . CYS A 1 88 ? 18.527 2.180 -13.120 1.00 85.94 88 CYS A N 1
ATOM 716 C CA . CYS A 1 88 ? 18.173 2.939 -11.931 1.00 85.94 88 CYS A CA 1
ATOM 717 C C . CYS A 1 88 ? 18.898 2.433 -10.671 1.00 85.94 88 CYS A C 1
ATOM 719 O O . CYS A 1 88 ? 19.257 1.251 -10.582 1.00 85.94 88 CYS A O 1
ATOM 721 N N . PRO A 1 89 ? 19.060 3.301 -9.658 1.00 88.62 89 PRO A N 1
ATOM 722 C CA . PRO A 1 89 ? 19.534 2.902 -8.336 1.00 88.62 89 PRO A CA 1
ATOM 723 C C . PRO A 1 89 ? 18.505 2.031 -7.595 1.00 88.62 89 PRO A C 1
ATOM 725 O O . PRO A 1 89 ? 17.302 2.091 -7.866 1.00 88.62 89 PRO A O 1
ATOM 728 N N . ILE A 1 90 ? 18.971 1.260 -6.604 1.00 86.31 90 ILE A N 1
ATOM 729 C CA . ILE A 1 90 ? 18.156 0.296 -5.833 1.00 86.31 90 ILE A CA 1
ATOM 730 C C . ILE A 1 90 ? 16.913 0.950 -5.207 1.00 86.31 90 ILE A C 1
ATOM 732 O O . ILE A 1 90 ? 15.828 0.374 -5.231 1.00 86.31 90 ILE A O 1
ATOM 736 N N . ASN A 1 91 ? 17.039 2.177 -4.692 1.00 83.25 91 ASN A N 1
ATOM 737 C CA . ASN A 1 91 ? 15.935 2.900 -4.048 1.00 83.25 91 ASN A CA 1
ATOM 738 C C . ASN A 1 91 ? 14.778 3.250 -5.003 1.00 83.25 91 ASN A C 1
ATOM 740 O O . ASN A 1 91 ? 13.661 3.467 -4.543 1.00 83.25 91 ASN A O 1
ATOM 744 N N . LYS A 1 92 ? 15.033 3.304 -6.315 1.00 84.38 92 LYS A N 1
ATOM 745 C CA . LYS A 1 92 ? 14.026 3.564 -7.355 1.00 84.38 92 LYS A CA 1
ATOM 746 C C . LYS A 1 92 ? 13.594 2.292 -8.085 1.00 84.38 92 LYS A C 1
ATOM 748 O O . LYS A 1 92 ? 12.545 2.303 -8.723 1.00 84.38 92 LYS A O 1
ATOM 753 N N . LEU A 1 93 ? 14.371 1.213 -7.970 1.00 85.94 93 LEU A N 1
ATOM 754 C CA . LEU A 1 93 ? 14.156 -0.023 -8.716 1.00 85.94 93 LEU A CA 1
ATOM 755 C C . LEU A 1 93 ? 12.807 -0.665 -8.404 1.00 85.94 93 LEU A C 1
ATOM 757 O O . LEU A 1 93 ? 12.096 -1.020 -9.333 1.00 85.94 93 LEU A O 1
ATOM 761 N N . LYS A 1 94 ? 12.422 -0.759 -7.123 1.00 82.00 94 LYS A N 1
ATOM 762 C CA . LYS A 1 94 ? 11.165 -1.418 -6.734 1.00 82.00 94 LYS A CA 1
ATOM 763 C C . LYS A 1 94 ? 9.966 -0.841 -7.491 1.00 82.00 94 LYS A C 1
ATOM 765 O O . LYS A 1 94 ? 9.264 -1.596 -8.146 1.00 82.00 94 LYS A O 1
ATOM 770 N N . GLY A 1 95 ? 9.779 0.481 -7.452 1.00 72.19 95 GLY A N 1
ATOM 771 C CA . GLY A 1 95 ? 8.676 1.146 -8.157 1.00 72.19 95 GLY A CA 1
ATOM 772 C C . GLY A 1 95 ? 8.715 0.900 -9.664 1.00 72.19 95 GLY A C 1
ATOM 773 O O . GLY A 1 95 ? 7.719 0.485 -10.236 1.00 72.19 95 GLY A O 1
ATOM 774 N N . GLN A 1 96 ? 9.891 1.027 -10.286 1.00 81.19 96 GLN A N 1
ATOM 775 C CA . GLN A 1 96 ? 10.012 0.788 -11.725 1.00 81.19 96 GLN A CA 1
ATOM 776 C C . GLN A 1 96 ? 9.750 -0.670 -12.126 1.00 81.19 96 GLN A C 1
ATOM 778 O O . GLN A 1 96 ? 9.268 -0.910 -13.227 1.00 81.19 96 GLN A O 1
ATOM 783 N N . LEU A 1 97 ? 10.071 -1.649 -11.275 1.00 84.06 97 LEU A N 1
ATOM 784 C CA . LEU A 1 97 ? 9.721 -3.043 -11.544 1.00 84.06 97 LEU A CA 1
ATOM 785 C C . LEU A 1 97 ? 8.201 -3.247 -11.481 1.00 84.06 97 LEU A C 1
ATOM 787 O O . LEU A 1 97 ? 7.660 -3.914 -12.354 1.00 84.06 97 LEU A O 1
ATOM 791 N N . PHE A 1 98 ? 7.513 -2.636 -10.509 1.00 76.00 98 PHE A N 1
ATOM 792 C CA . PHE A 1 98 ? 6.045 -2.651 -10.454 1.00 76.00 98 PHE A CA 1
ATOM 793 C C . PHE A 1 98 ? 5.422 -2.010 -11.702 1.00 76.00 98 PHE A C 1
ATOM 795 O O . PHE A 1 98 ? 4.512 -2.587 -12.288 1.00 76.00 98 PHE A O 1
ATOM 802 N N . ASP A 1 99 ? 5.979 -0.890 -12.174 1.00 73.38 99 ASP A N 1
ATOM 803 C CA . ASP A 1 99 ? 5.527 -0.214 -13.399 1.00 73.38 99 ASP A CA 1
ATOM 804 C C . ASP A 1 99 ? 5.726 -1.066 -14.675 1.00 73.38 99 ASP A C 1
ATOM 806 O O . ASP A 1 99 ? 5.129 -0.776 -15.709 1.00 73.38 99 ASP A O 1
ATOM 810 N N . ASN A 1 100 ? 6.587 -2.093 -14.631 1.00 79.81 100 ASN A N 1
ATOM 811 C CA . ASN A 1 100 ? 6.935 -2.955 -15.770 1.00 79.81 100 ASN A CA 1
ATOM 812 C C . ASN A 1 100 ? 6.595 -4.439 -15.508 1.00 79.81 100 ASN A C 1
ATOM 814 O O . ASN A 1 100 ? 7.239 -5.330 -16.067 1.00 79.81 100 ASN A O 1
ATOM 818 N N . ILE A 1 101 ? 5.594 -4.734 -14.668 1.00 78.81 101 ILE A N 1
ATOM 819 C CA . ILE A 1 101 ? 5.105 -6.110 -14.478 1.00 78.81 101 ILE A CA 1
ATOM 820 C C . ILE A 1 101 ? 4.724 -6.728 -15.832 1.00 78.81 101 ILE A C 1
ATOM 822 O O . ILE A 1 101 ? 4.115 -6.090 -16.687 1.00 78.81 101 ILE A O 1
ATOM 826 N N . GLY A 1 102 ? 5.114 -7.987 -16.036 1.00 78.38 102 GLY A N 1
ATOM 827 C CA . GLY A 1 102 ? 4.924 -8.715 -17.289 1.00 78.38 102 GLY A CA 1
ATOM 828 C C . GLY A 1 102 ? 6.024 -8.488 -18.329 1.00 78.38 102 GLY A C 1
ATOM 829 O O . GLY A 1 102 ? 6.040 -9.193 -19.340 1.00 78.38 102 GLY A O 1
ATOM 830 N N . MET A 1 103 ? 6.971 -7.569 -18.095 1.00 86.12 103 MET A N 1
ATOM 831 C CA . MET A 1 103 ? 8.148 -7.407 -18.951 1.00 86.12 103 MET A CA 1
ATOM 832 C C . MET A 1 103 ? 8.976 -8.695 -18.957 1.00 86.12 103 MET A C 1
ATOM 834 O O . MET A 1 103 ? 9.299 -9.237 -17.901 1.00 86.12 103 MET A O 1
ATOM 838 N N . LYS A 1 104 ? 9.341 -9.162 -20.155 1.00 91.38 104 LYS A N 1
ATOM 839 C CA . LYS A 1 104 ? 10.105 -10.399 -20.361 1.00 91.38 104 LYS A CA 1
ATOM 840 C C . LYS A 1 104 ? 11.405 -10.113 -21.089 1.00 91.38 104 LYS A C 1
ATOM 842 O O . LYS A 1 104 ? 11.449 -9.241 -21.956 1.00 91.38 104 LYS A O 1
ATOM 847 N N . TRP A 1 105 ? 12.446 -10.873 -20.781 1.00 92.19 105 TRP A N 1
ATOM 848 C CA . TRP A 1 105 ? 13.702 -10.819 -21.521 1.00 92.19 105 TRP A CA 1
ATOM 849 C C . TRP A 1 105 ? 14.375 -12.182 -21.590 1.00 92.19 105 TRP A C 1
ATOM 851 O O . TRP A 1 105 ? 14.114 -13.073 -20.782 1.00 92.19 105 TRP A O 1
ATOM 861 N N . GLN A 1 106 ? 15.231 -12.343 -22.594 1.00 89.75 106 GLN A N 1
ATOM 862 C CA . GLN A 1 106 ? 15.996 -13.564 -22.805 1.00 89.75 106 GLN A CA 1
ATOM 863 C C . GLN A 1 106 ? 17.360 -13.452 -22.140 1.00 89.75 106 GLN A C 1
ATOM 865 O O . GLN A 1 106 ? 18.028 -12.423 -22.242 1.00 89.75 106 GLN A O 1
ATOM 870 N N . THR A 1 107 ? 17.779 -14.533 -21.495 1.00 89.00 107 THR A N 1
ATOM 871 C CA . THR A 1 107 ? 19.146 -14.734 -21.016 1.00 89.00 107 THR A CA 1
ATOM 872 C C . THR A 1 107 ? 19.678 -16.056 -21.563 1.00 89.00 107 THR A C 1
ATOM 874 O O . THR A 1 107 ? 18.909 -16.896 -22.027 1.00 89.00 107 THR A O 1
ATOM 877 N N . GLU A 1 108 ? 20.983 -16.295 -21.450 1.00 86.06 108 GLU A N 1
ATOM 878 C CA . GLU A 1 108 ? 21.577 -17.597 -21.800 1.00 86.06 108 GLU A CA 1
ATOM 879 C C . GLU A 1 108 ? 21.051 -18.763 -20.945 1.00 86.06 108 GLU A C 1
ATOM 881 O O . GLU A 1 108 ? 21.228 -19.928 -21.292 1.00 86.06 108 GLU A O 1
ATOM 886 N N . HIS A 1 109 ? 20.399 -18.462 -19.821 1.00 84.50 109 HIS A N 1
ATOM 887 C CA . HIS A 1 109 ? 19.821 -19.445 -18.910 1.00 84.50 109 HIS A CA 1
ATOM 888 C C . HIS A 1 109 ? 18.300 -19.577 -19.055 1.00 84.50 109 HIS A C 1
ATOM 890 O O . HIS A 1 109 ? 17.676 -20.239 -18.235 1.00 84.50 109 HIS A O 1
ATOM 896 N N . GLY A 1 110 ? 17.711 -18.960 -20.083 1.00 86.88 110 GLY A N 1
ATOM 897 C CA . GLY A 1 110 ? 16.278 -19.010 -20.360 1.00 86.88 110 GLY A CA 1
ATOM 898 C C . GLY A 1 110 ? 15.596 -17.645 -20.315 1.00 86.88 110 GLY A C 1
ATOM 899 O O . GLY A 1 110 ? 16.220 -16.604 -20.074 1.00 86.88 110 GLY A O 1
ATOM 900 N N . GLN A 1 111 ? 14.291 -17.670 -20.577 1.00 90.38 111 GLN A N 1
ATOM 901 C CA . GLN A 1 111 ? 13.426 -16.497 -20.537 1.00 90.38 111 GLN A CA 1
ATOM 902 C C . GLN A 1 111 ? 13.044 -16.170 -19.094 1.00 90.38 111 GLN A C 1
ATOM 904 O O . GLN A 1 111 ? 12.598 -17.044 -18.358 1.00 90.38 111 GLN A O 1
ATOM 909 N N . LEU A 1 112 ? 13.172 -14.901 -18.717 1.00 91.12 112 LEU A N 1
ATOM 910 C CA . LEU A 1 112 ? 12.810 -14.385 -17.399 1.00 91.12 112 LEU A CA 1
ATOM 911 C C . LEU A 1 112 ? 11.723 -13.322 -17.547 1.00 91.12 112 LEU A C 1
ATOM 913 O O . LEU A 1 112 ? 11.635 -12.663 -18.588 1.00 91.12 112 LEU A O 1
ATOM 917 N N . ASP A 1 113 ? 10.912 -13.140 -16.509 1.00 89.56 113 ASP A N 1
ATOM 918 C CA . ASP A 1 113 ? 9.883 -12.108 -16.469 1.00 89.56 113 ASP A CA 1
ATOM 919 C C . ASP A 1 113 ? 9.715 -11.427 -15.103 1.00 89.56 113 ASP A C 1
ATOM 921 O O . ASP A 1 113 ? 10.117 -11.926 -14.044 1.00 89.56 113 ASP A O 1
ATOM 925 N N . ILE A 1 114 ? 9.152 -10.217 -15.150 1.00 88.81 114 ILE A N 1
ATOM 926 C CA . ILE A 1 114 ? 8.781 -9.450 -13.962 1.00 88.81 114 ILE A CA 1
ATOM 927 C C . ILE A 1 114 ? 7.404 -9.916 -13.483 1.00 88.81 114 ILE A C 1
ATOM 929 O O . ILE A 1 114 ? 6.386 -9.645 -14.117 1.00 88.81 114 ILE A O 1
ATOM 933 N N . THR A 1 115 ? 7.374 -10.567 -12.326 1.00 84.44 115 THR A N 1
ATOM 934 C CA . THR A 1 115 ? 6.176 -10.945 -11.575 1.00 84.44 115 THR A CA 1
ATOM 935 C C . THR A 1 115 ? 6.331 -10.447 -10.136 1.00 84.44 115 THR A C 1
ATOM 937 O O . THR A 1 115 ? 7.458 -10.196 -9.696 1.00 84.44 115 THR A O 1
ATOM 940 N N . PRO A 1 116 ? 5.247 -10.336 -9.348 1.00 78.19 116 PRO A N 1
ATOM 941 C CA . PRO A 1 116 ? 5.342 -9.934 -7.942 1.00 78.19 116 PRO A CA 1
ATOM 942 C C . PRO A 1 116 ? 6.378 -10.751 -7.147 1.00 78.19 116 PRO A C 1
ATOM 944 O O . PRO A 1 116 ? 7.168 -10.203 -6.378 1.00 78.19 116 PRO A O 1
ATOM 947 N N . ARG A 1 117 ? 6.464 -12.061 -7.416 1.00 79.12 117 ARG A N 1
ATOM 948 C CA . ARG A 1 117 ? 7.407 -12.971 -6.757 1.00 79.12 117 ARG A CA 1
ATOM 949 C C . ARG A 1 117 ? 8.848 -12.788 -7.234 1.00 79.12 117 ARG A C 1
ATOM 951 O O . ARG A 1 117 ? 9.776 -12.915 -6.429 1.00 79.12 117 ARG A O 1
ATOM 958 N N . THR A 1 118 ? 9.066 -12.480 -8.514 1.00 88.81 118 THR A N 1
ATOM 959 C CA . THR A 1 118 ? 10.421 -12.184 -8.998 1.00 88.81 118 THR A CA 1
ATOM 960 C C . THR A 1 118 ? 10.914 -10.821 -8.520 1.00 88.81 118 THR A C 1
ATOM 962 O O . THR A 1 118 ? 12.099 -10.705 -8.212 1.00 88.81 118 THR A O 1
ATOM 965 N N . ILE A 1 119 ? 10.034 -9.828 -8.332 1.00 86.19 119 ILE A N 1
ATOM 966 C CA . ILE A 1 119 ? 10.381 -8.526 -7.735 1.00 86.19 119 ILE A CA 1
ATOM 967 C C . ILE A 1 119 ? 10.969 -8.707 -6.334 1.00 86.19 119 ILE A C 1
ATOM 969 O O . ILE A 1 119 ? 12.030 -8.152 -6.040 1.00 86.19 119 ILE A O 1
ATOM 973 N N . ASP A 1 120 ? 10.336 -9.517 -5.484 1.00 82.62 120 ASP A N 1
ATOM 974 C CA . ASP A 1 120 ? 10.841 -9.798 -4.135 1.00 82.62 120 ASP A CA 1
ATOM 975 C C . ASP A 1 120 ? 12.231 -10.435 -4.155 1.00 82.62 120 ASP A C 1
ATOM 977 O O . ASP A 1 120 ? 13.101 -10.088 -3.347 1.00 82.62 120 ASP A O 1
ATOM 981 N N . TRP A 1 121 ? 12.463 -11.362 -5.086 1.00 89.56 121 TRP A N 1
ATOM 982 C CA . TRP A 1 121 ? 13.775 -11.973 -5.252 1.00 89.56 121 TRP A CA 1
ATOM 983 C C . TRP A 1 121 ? 14.810 -10.964 -5.764 1.00 89.56 121 TRP A C 1
ATOM 985 O O . TRP A 1 121 ? 15.905 -10.890 -5.201 1.00 89.56 121 TRP A O 1
ATOM 995 N N . ILE A 1 122 ? 14.462 -10.154 -6.771 1.00 92.06 122 ILE A N 1
ATOM 996 C CA . ILE A 1 122 ? 15.331 -9.110 -7.330 1.00 92.06 122 ILE A CA 1
ATOM 997 C C . ILE A 1 122 ? 15.732 -8.136 -6.224 1.00 92.06 122 ILE A C 1
ATOM 999 O O . ILE A 1 122 ? 16.918 -7.910 -6.021 1.00 92.06 122 ILE A O 1
ATOM 1003 N N . MET A 1 123 ? 14.784 -7.624 -5.439 1.00 89.69 123 MET A N 1
ATOM 1004 C CA . MET A 1 123 ? 15.071 -6.657 -4.376 1.00 89.69 123 MET A CA 1
ATOM 1005 C C . MET A 1 123 ? 15.960 -7.220 -3.258 1.00 89.69 123 MET A C 1
ATOM 1007 O O . MET A 1 123 ? 16.717 -6.464 -2.653 1.00 89.69 123 MET A O 1
ATOM 1011 N N . LYS A 1 124 ? 15.917 -8.534 -2.998 1.00 87.44 124 LYS A N 1
ATOM 1012 C CA . LYS A 1 124 ? 16.811 -9.201 -2.031 1.00 87.44 124 LYS A CA 1
ATOM 1013 C C . LYS A 1 124 ? 18.222 -9.442 -2.572 1.00 87.44 124 LYS A C 1
ATOM 1015 O O . LYS A 1 124 ? 19.156 -9.545 -1.783 1.00 87.44 124 LYS A O 1
ATOM 1020 N N . ASN A 1 125 ? 18.376 -9.563 -3.891 1.00 91.38 125 ASN A N 1
ATOM 1021 C CA . ASN A 1 125 ? 19.625 -9.990 -4.535 1.00 91.38 125 ASN A CA 1
ATOM 1022 C C . ASN A 1 125 ? 20.277 -8.909 -5.414 1.00 91.38 125 ASN A C 1
ATOM 1024 O O . ASN A 1 125 ? 21.362 -9.133 -5.958 1.00 91.38 125 ASN A O 1
ATOM 1028 N N . VAL A 1 126 ? 19.636 -7.750 -5.565 1.00 93.38 126 VAL A N 1
ATOM 1029 C CA . VAL A 1 126 ? 20.133 -6.632 -6.364 1.00 93.38 126 VAL A CA 1
ATOM 1030 C C . VAL A 1 126 ? 21.374 -6.010 -5.733 1.00 93.38 126 VAL A C 1
ATOM 1032 O O . VAL A 1 126 ? 21.455 -5.797 -4.524 1.00 93.38 126 VAL A O 1
ATOM 1035 N N . LYS A 1 127 ? 22.349 -5.683 -6.580 1.00 90.12 127 LYS A N 1
ATOM 1036 C CA . LYS A 1 127 ? 23.574 -4.979 -6.202 1.00 90.12 127 LYS A CA 1
ATOM 1037 C C . LYS A 1 127 ? 23.668 -3.641 -6.919 1.00 90.12 127 LYS A C 1
ATOM 1039 O O . LYS A 1 127 ? 23.243 -3.511 -8.065 1.00 90.12 127 LYS A O 1
ATOM 1044 N N . THR A 1 128 ? 24.268 -2.651 -6.267 1.00 90.25 128 THR A N 1
ATOM 1045 C CA . THR A 1 128 ? 24.651 -1.393 -6.920 1.00 90.25 128 THR A CA 1
ATOM 1046 C C . THR A 1 128 ? 25.832 -1.657 -7.851 1.00 90.25 128 THR A C 1
ATOM 1048 O O . THR A 1 128 ? 26.744 -2.413 -7.504 1.00 90.25 128 THR A O 1
ATOM 1051 N N . SER A 1 129 ? 25.823 -1.067 -9.045 1.00 83.19 129 SER A N 1
ATOM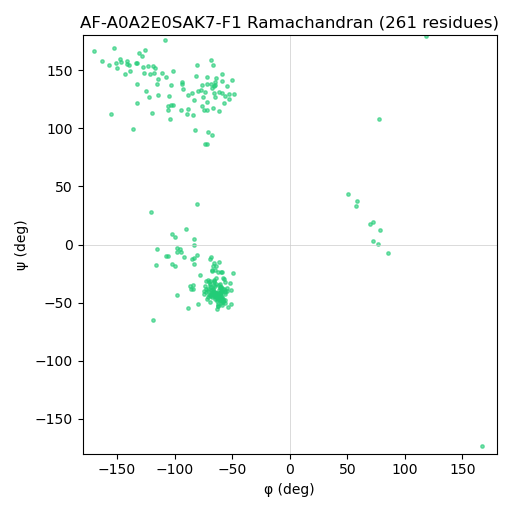 1052 C CA . SER A 1 129 ? 26.954 -1.171 -9.967 1.00 83.19 129 SER A CA 1
ATOM 1053 C C . SER A 1 129 ? 28.184 -0.465 -9.396 1.00 83.19 129 SER A C 1
ATOM 1055 O O . SER A 1 129 ? 28.093 0.656 -8.908 1.00 83.19 129 SER A O 1
ATOM 1057 N N . MET A 1 130 ? 29.351 -1.104 -9.505 1.00 76.31 130 MET A N 1
ATOM 1058 C CA . MET A 1 130 ? 30.623 -0.542 -9.027 1.00 76.31 130 MET A CA 1
ATOM 1059 C C . MET A 1 130 ? 31.081 0.681 -9.838 1.00 76.31 130 MET A C 1
ATOM 1061 O O . MET A 1 130 ? 31.867 1.480 -9.344 1.00 76.31 130 MET A O 1
ATOM 1065 N N . PHE A 1 131 ? 30.599 0.829 -11.077 1.00 73.00 131 PHE A N 1
ATOM 1066 C CA . PHE A 1 131 ? 31.022 1.887 -12.002 1.00 73.00 131 PHE A CA 1
ATOM 1067 C C . PHE A 1 131 ? 30.045 3.064 -12.067 1.00 73.00 131 PHE A C 1
ATOM 1069 O O . PHE A 1 131 ? 30.397 4.130 -12.564 1.00 73.00 131 PHE A O 1
ATOM 1076 N N . ASN A 1 132 ? 28.801 2.866 -11.623 1.00 79.94 132 ASN A N 1
ATOM 1077 C CA . ASN A 1 132 ? 27.767 3.888 -11.675 1.00 79.94 132 ASN A CA 1
ATOM 1078 C C . ASN A 1 132 ? 26.704 3.627 -10.600 1.00 79.94 132 ASN A C 1
ATOM 1080 O O . ASN A 1 132 ? 25.923 2.683 -10.716 1.00 79.94 132 ASN A O 1
ATOM 1084 N N . ASN A 1 133 ? 26.632 4.504 -9.600 1.00 81.19 133 ASN A N 1
ATOM 1085 C CA . ASN A 1 133 ? 25.660 4.400 -8.510 1.00 81.19 133 ASN A CA 1
ATOM 1086 C C . ASN A 1 133 ? 24.202 4.579 -8.970 1.00 81.19 133 ASN A C 1
ATOM 1088 O O . ASN A 1 133 ? 23.289 4.178 -8.252 1.00 81.19 133 ASN A O 1
ATOM 1092 N N . ASP A 1 134 ? 23.975 5.110 -10.174 1.00 84.75 134 ASP A N 1
ATOM 1093 C CA . ASP A 1 134 ? 22.651 5.229 -10.792 1.00 84.75 134 ASP A CA 1
ATOM 1094 C C . ASP A 1 134 ? 22.194 3.942 -11.494 1.00 84.75 134 ASP A C 1
ATOM 1096 O O . ASP A 1 134 ? 21.141 3.924 -12.133 1.00 84.75 134 ASP A O 1
ATOM 1100 N N . ARG A 1 135 ? 22.969 2.855 -11.400 1.00 87.00 135 ARG A N 1
ATOM 1101 C CA . ARG A 1 135 ? 22.632 1.553 -11.979 1.00 87.00 135 ARG A CA 1
ATOM 1102 C C . ARG A 1 135 ? 22.699 0.454 -10.935 1.00 87.00 135 ARG A C 1
ATOM 1104 O O . ARG A 1 135 ? 23.541 0.455 -10.037 1.00 87.00 135 ARG A O 1
ATOM 1111 N N . SER A 1 136 ? 21.836 -0.532 -11.102 1.00 92.75 136 SER A N 1
ATOM 1112 C CA . SER A 1 136 ? 21.781 -1.714 -10.250 1.00 92.75 136 SER A CA 1
ATOM 1113 C C . SER A 1 136 ? 21.699 -2.970 -11.106 1.00 92.75 136 SER A C 1
ATOM 1115 O O . SER A 1 136 ? 21.326 -2.890 -12.271 1.00 92.75 136 SER A O 1
ATOM 1117 N N . TYR A 1 137 ? 22.116 -4.122 -10.594 1.00 93.25 137 TYR A N 1
ATOM 1118 C CA . TYR A 1 137 ? 22.142 -5.357 -11.377 1.00 93.25 137 TYR A CA 1
ATOM 1119 C C . TYR A 1 137 ? 21.867 -6.598 -10.529 1.00 93.25 137 TYR A C 1
ATOM 1121 O O . TYR A 1 137 ? 22.049 -6.595 -9.310 1.00 93.25 137 TYR A O 1
ATOM 1129 N N . VAL A 1 138 ? 21.462 -7.672 -11.203 1.00 94.88 138 VAL A N 1
ATOM 1130 C CA . VAL A 1 138 ? 21.309 -9.029 -10.656 1.00 94.88 138 VAL A CA 1
ATOM 1131 C C . VAL A 1 138 ? 22.072 -10.030 -11.518 1.00 94.88 138 VAL A C 1
ATOM 1133 O O . VAL A 1 138 ? 22.276 -9.800 -12.709 1.00 94.88 138 VAL A O 1
ATOM 1136 N N . TYR A 1 139 ? 22.510 -11.143 -10.927 1.00 93.25 139 TYR A N 1
ATOM 1137 C CA . TYR A 1 139 ? 23.187 -12.214 -11.664 1.00 93.25 139 TYR A CA 1
ATOM 1138 C C . TYR A 1 139 ? 22.174 -13.150 -12.327 1.00 93.25 139 TYR A C 1
ATOM 1140 O O . TYR A 1 139 ? 21.351 -13.757 -11.637 1.00 93.25 139 TYR A O 1
ATOM 1148 N N . ASN A 1 140 ? 22.289 -13.332 -13.643 1.00 90.56 140 ASN A N 1
ATOM 1149 C CA . ASN A 1 140 ? 21.339 -14.103 -14.449 1.00 90.56 140 ASN A CA 1
ATOM 1150 C C . ASN A 1 140 ? 21.258 -15.561 -14.004 1.00 90.56 140 ASN A C 1
ATOM 1152 O O . ASN A 1 140 ? 20.169 -16.090 -13.837 1.00 90.56 140 ASN A O 1
ATOM 1156 N N . LYS A 1 141 ? 22.400 -16.200 -13.726 1.00 87.06 141 LYS A N 1
ATOM 1157 C CA . LYS A 1 141 ? 22.443 -17.604 -13.283 1.00 87.06 141 LYS A CA 1
ATOM 1158 C C . LYS A 1 141 ? 21.715 -17.836 -11.962 1.00 87.06 141 LYS A C 1
ATOM 1160 O O . LYS A 1 141 ? 21.073 -18.865 -11.779 1.00 87.06 141 LYS A O 1
ATOM 1165 N N . ALA A 1 142 ? 21.837 -16.896 -11.025 1.00 89.31 142 ALA A N 1
ATOM 1166 C CA . ALA A 1 142 ? 21.134 -16.976 -9.750 1.00 89.31 142 ALA A CA 1
ATOM 1167 C C . ALA A 1 142 ? 19.632 -16.745 -9.947 1.00 89.31 142 ALA A C 1
ATOM 1169 O O . ALA A 1 142 ? 18.825 -17.433 -9.325 1.00 89.31 142 ALA A O 1
ATOM 1170 N N . PHE A 1 143 ? 19.275 -15.822 -10.843 1.00 91.25 143 PHE A N 1
ATOM 1171 C CA . PHE A 1 143 ? 17.885 -15.494 -11.109 1.00 91.25 143 PHE A CA 1
ATOM 1172 C C . PHE A 1 143 ? 17.158 -16.622 -11.850 1.00 91.25 143 PHE A C 1
ATOM 1174 O O . PHE A 1 143 ? 16.100 -17.048 -11.403 1.00 91.25 143 PHE A O 1
ATOM 1181 N N . ALA A 1 144 ? 17.773 -17.196 -12.886 1.00 87.88 144 ALA A N 1
ATOM 1182 C CA . ALA A 1 144 ? 17.258 -18.365 -13.596 1.00 87.88 144 ALA A CA 1
ATOM 1183 C C . ALA A 1 144 ? 17.113 -19.582 -12.672 1.00 87.88 144 ALA A C 1
ATOM 1185 O O . ALA A 1 144 ? 16.065 -20.207 -12.639 1.00 87.88 144 ALA A O 1
ATOM 1186 N N . ARG A 1 145 ? 18.094 -19.853 -11.798 1.00 88.25 145 ARG A N 1
ATOM 1187 C CA . ARG A 1 145 ? 17.948 -20.917 -10.786 1.00 88.25 145 ARG A CA 1
ATOM 1188 C C . ARG A 1 145 ? 16.779 -20.684 -9.836 1.00 88.25 145 ARG A C 1
ATOM 1190 O O . ARG A 1 145 ? 16.161 -21.648 -9.400 1.00 88.25 145 ARG A O 1
ATOM 1197 N N . PHE A 1 146 ? 16.516 -19.441 -9.438 1.00 86.75 146 PHE A N 1
ATOM 1198 C CA . PHE A 1 146 ? 15.332 -19.142 -8.637 1.00 86.75 146 PHE A CA 1
ATOM 1199 C C . PHE A 1 146 ? 14.060 -19.411 -9.442 1.00 86.75 146 PHE A C 1
ATOM 1201 O O . PHE A 1 146 ? 13.160 -20.059 -8.915 1.00 86.75 146 PHE A O 1
ATOM 1208 N N . TYR A 1 147 ? 14.038 -18.969 -10.699 1.00 87.06 147 TYR A N 1
ATOM 1209 C CA . TYR A 1 147 ? 12.944 -19.160 -11.645 1.00 87.06 147 TYR A CA 1
ATOM 1210 C C . TYR A 1 147 ? 12.594 -20.640 -11.843 1.00 87.06 147 TYR A C 1
ATOM 1212 O O . TYR A 1 147 ? 11.453 -21.028 -11.644 1.00 87.06 147 TYR A O 1
ATOM 1220 N N . ASP A 1 148 ? 13.586 -21.487 -12.124 1.00 85.75 148 ASP A N 1
ATOM 1221 C CA . ASP A 1 148 ? 13.384 -22.920 -12.378 1.00 85.75 148 ASP A CA 1
ATOM 1222 C C . ASP A 1 148 ? 12.889 -23.682 -11.139 1.00 85.75 148 ASP A C 1
ATOM 1224 O O . ASP A 1 148 ? 12.179 -24.679 -11.246 1.00 85.75 148 ASP A O 1
ATOM 1228 N N . ASN A 1 149 ? 13.281 -23.228 -9.944 1.00 84.69 149 ASN A N 1
ATOM 1229 C CA . ASN A 1 149 ? 12.967 -23.900 -8.681 1.00 84.69 149 ASN A CA 1
ATOM 1230 C C . ASN A 1 149 ? 11.718 -23.346 -7.979 1.00 84.69 149 ASN A C 1
ATOM 1232 O O . ASN A 1 149 ? 11.355 -23.843 -6.911 1.00 84.69 149 ASN A O 1
ATOM 1236 N N . ASN A 1 150 ? 11.090 -22.293 -8.505 1.00 80.44 150 ASN A N 1
ATOM 1237 C CA . ASN A 1 150 ? 9.930 -21.661 -7.884 1.00 80.44 150 ASN A CA 1
ATOM 1238 C C . ASN A 1 150 ? 8.831 -21.442 -8.915 1.00 80.44 150 ASN A C 1
ATOM 1240 O O . ASN A 1 150 ? 9.080 -20.931 -9.997 1.00 80.44 150 ASN A O 1
ATOM 1244 N N . ASP A 1 151 ? 7.587 -21.710 -8.531 1.00 80.12 151 ASP A N 1
ATOM 1245 C CA . ASP A 1 151 ? 6.451 -21.229 -9.307 1.00 80.12 151 ASP A CA 1
ATOM 1246 C C . ASP A 1 151 ? 6.339 -19.703 -9.140 1.00 80.12 151 ASP A C 1
ATOM 1248 O O . ASP A 1 151 ? 5.824 -19.193 -8.140 1.00 80.12 151 ASP A O 1
ATOM 1252 N N . VAL A 1 152 ? 6.897 -18.963 -10.099 1.00 77.75 152 VAL A N 1
ATOM 1253 C CA . VAL A 1 152 ? 6.903 -17.493 -10.121 1.00 77.75 152 VAL A CA 1
ATOM 1254 C C . VAL A 1 152 ? 5.516 -16.883 -10.345 1.00 77.75 152 VAL A C 1
ATOM 1256 O O . VAL A 1 152 ? 5.361 -15.676 -10.144 1.00 77.75 152 VAL A O 1
ATOM 1259 N N . PHE A 1 153 ? 4.526 -17.706 -10.709 1.00 74.00 153 PHE A N 1
ATOM 1260 C CA . PHE A 1 153 ? 3.119 -17.337 -10.874 1.00 74.00 153 PHE A CA 1
ATOM 1261 C C . PHE A 1 153 ? 2.234 -17.851 -9.735 1.00 74.00 153 PHE A C 1
ATOM 1263 O O . PHE A 1 153 ? 1.079 -17.437 -9.631 1.00 74.00 153 PHE A O 1
ATOM 1270 N N . ALA A 1 154 ? 2.750 -18.721 -8.861 1.00 64.44 154 ALA A N 1
ATOM 1271 C CA . ALA A 1 154 ? 2.008 -19.159 -7.689 1.00 64.44 154 ALA A CA 1
ATOM 1272 C C . ALA A 1 154 ? 1.653 -17.956 -6.817 1.00 64.44 154 ALA A C 1
ATOM 1274 O O . ALA A 1 154 ? 2.525 -17.160 -6.442 1.00 64.44 154 ALA A O 1
ATOM 1275 N N . LYS A 1 155 ? 0.372 -17.886 -6.438 1.00 57.41 155 LYS A N 1
ATOM 1276 C CA . LYS A 1 155 ? -0.102 -16.967 -5.404 1.00 57.41 155 LYS A CA 1
ATOM 1277 C C . LYS A 1 155 ? 0.786 -17.107 -4.157 1.00 57.41 155 LYS A C 1
ATOM 1279 O O . LYS A 1 155 ? 1.202 -18.231 -3.838 1.00 57.41 155 LYS A O 1
ATOM 1284 N N . PRO A 1 156 ? 1.104 -16.000 -3.459 1.00 56.97 156 PRO A N 1
ATOM 1285 C CA . PRO A 1 156 ? 1.886 -16.051 -2.233 1.00 56.97 156 PRO A CA 1
ATOM 1286 C C . PRO A 1 156 ? 1.319 -17.119 -1.301 1.00 56.97 156 PRO A C 1
ATOM 1288 O O . PRO A 1 156 ? 0.111 -17.196 -1.077 1.00 56.97 156 PRO A O 1
ATOM 1291 N N . THR A 1 157 ? 2.202 -17.994 -0.812 1.00 55.28 157 THR A N 1
ATOM 1292 C CA . THR A 1 157 ? 1.807 -19.096 0.068 1.00 55.28 157 THR A CA 1
ATOM 1293 C C . THR A 1 157 ? 1.003 -18.516 1.229 1.00 55.28 157 THR A C 1
ATOM 1295 O O . THR A 1 157 ? 1.520 -17.617 1.899 1.00 55.28 157 THR A O 1
ATOM 1298 N N . PRO A 1 158 ? -0.226 -18.992 1.489 1.00 59.56 158 PRO A N 1
ATOM 1299 C CA . PRO A 1 158 ? -1.050 -18.420 2.537 1.00 59.56 158 PRO A CA 1
ATOM 1300 C C . PRO A 1 158 ? -0.296 -18.503 3.860 1.00 59.56 158 PRO A C 1
ATOM 1302 O O . PRO A 1 158 ? 0.117 -19.582 4.301 1.00 59.56 158 PRO A O 1
ATOM 1305 N N . VAL A 1 159 ? -0.082 -17.342 4.478 1.00 63.78 159 VAL A N 1
ATOM 1306 C CA . VAL A 1 159 ? 0.528 -17.252 5.802 1.00 63.78 159 VAL A CA 1
ATOM 1307 C C . VAL A 1 159 ? -0.314 -18.108 6.739 1.00 63.78 159 VAL A C 1
ATOM 1309 O O . VAL A 1 159 ? -1.537 -17.975 6.783 1.00 63.78 159 VAL A O 1
ATOM 1312 N N . LYS A 1 160 ? 0.314 -19.024 7.478 1.00 69.62 160 LYS A N 1
ATOM 1313 C CA . LYS A 1 160 ? -0.413 -19.827 8.464 1.00 69.62 160 LYS A CA 1
ATOM 1314 C C . LYS A 1 160 ? -0.786 -18.931 9.640 1.00 69.62 160 LYS A C 1
ATOM 1316 O O . LYS A 1 160 ? 0.093 -18.340 10.264 1.00 69.62 160 LYS A O 1
ATOM 1321 N N . CYS A 1 161 ? -2.077 -18.838 9.952 1.00 71.19 161 CYS A N 1
ATOM 1322 C CA . CYS A 1 161 ? -2.512 -18.144 11.156 1.00 71.19 161 CYS A CA 1
ATOM 1323 C C . CYS A 1 161 ? -2.021 -18.917 12.386 1.00 71.19 161 CYS A C 1
ATOM 1325 O O . CYS A 1 161 ? -2.206 -20.131 12.487 1.00 71.19 161 CYS A O 1
ATOM 1327 N N . SER A 1 162 ? -1.386 -18.215 13.325 1.00 72.94 162 SER A N 1
ATOM 1328 C CA . SER A 1 162 ? -0.926 -18.808 14.588 1.00 72.94 162 SER A CA 1
ATOM 1329 C C . SER A 1 162 ? -2.086 -19.191 15.520 1.00 72.94 162 SER A C 1
ATOM 1331 O O . SER A 1 162 ? -1.885 -19.890 16.518 1.00 72.94 162 SER A O 1
ATOM 1333 N N . LYS A 1 163 ? -3.302 -18.727 15.206 1.00 78.88 163 LYS A N 1
ATOM 1334 C CA . LYS A 1 163 ? -4.534 -18.916 15.973 1.00 78.88 163 LYS A CA 1
ATOM 1335 C C . LYS A 1 163 ? -5.660 -19.402 15.068 1.00 78.88 163 LYS A C 1
ATOM 1337 O O . LYS A 1 163 ? -5.574 -19.327 13.846 1.00 78.88 163 LYS A O 1
ATOM 1342 N N . LYS A 1 164 ? -6.730 -19.909 15.683 1.00 76.88 164 LYS A N 1
ATOM 1343 C CA . LYS A 1 164 ?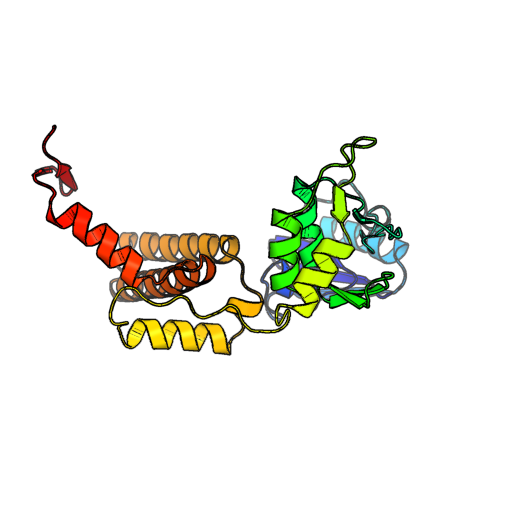 -7.942 -20.275 14.950 1.00 76.88 164 LYS A CA 1
ATOM 1344 C C . LYS A 1 164 ? -8.574 -18.988 14.397 1.00 76.88 164 LYS A C 1
ATOM 1346 O O . LYS A 1 164 ? -8.932 -18.133 15.209 1.00 76.88 164 LYS A O 1
ATOM 1351 N N . PRO A 1 165 ? -8.690 -18.835 13.071 1.00 72.00 165 PRO A N 1
ATOM 1352 C CA . PRO A 1 165 ? -9.296 -17.648 12.488 1.00 72.00 165 PRO A CA 1
ATOM 1353 C C . PRO A 1 165 ? -10.778 -17.575 12.870 1.00 72.00 165 PRO A C 1
ATOM 1355 O O . PRO A 1 165 ? -11.479 -18.591 12.924 1.00 72.00 165 PRO A O 1
ATOM 1358 N N . LEU A 1 166 ? -11.254 -16.369 13.183 1.00 84.25 166 LEU A N 1
ATOM 1359 C CA . LEU A 1 166 ? -12.689 -16.125 13.309 1.00 84.25 166 LEU A CA 1
ATOM 1360 C C . LEU A 1 166 ? -13.279 -16.043 11.902 1.00 84.25 166 LEU A C 1
ATOM 1362 O O . LEU A 1 166 ? -12.719 -15.366 11.041 1.00 84.25 166 LEU A O 1
ATOM 1366 N N . LYS A 1 167 ? -14.446 -16.664 11.695 1.00 88.56 167 LYS A N 1
ATOM 1367 C CA . LYS A 1 167 ? -15.124 -16.703 10.387 1.00 88.56 167 LYS A CA 1
ATOM 1368 C C . LYS A 1 167 ? -15.303 -15.311 9.767 1.00 88.56 167 LYS A C 1
ATOM 1370 O O . LYS A 1 167 ? -15.219 -15.160 8.558 1.00 88.56 167 LYS A O 1
ATOM 1375 N N . MET A 1 168 ? -15.508 -14.282 10.592 1.00 91.06 168 MET A N 1
ATOM 1376 C CA . MET A 1 168 ? -15.658 -12.908 10.111 1.00 91.06 168 MET A CA 1
ATOM 1377 C C . MET A 1 168 ? -14.397 -12.387 9.406 1.00 91.06 168 MET A C 1
ATOM 1379 O O . MET A 1 168 ? -14.493 -11.825 8.321 1.00 91.06 168 MET A O 1
ATOM 1383 N N . PHE A 1 169 ? -13.210 -12.623 9.970 1.00 94.56 169 PHE A N 1
ATOM 1384 C CA . PHE A 1 169 ? -11.956 -12.200 9.343 1.00 94.56 169 PHE A CA 1
ATOM 1385 C C . PHE A 1 169 ? -11.652 -12.996 8.071 1.00 94.56 169 PHE A C 1
ATOM 1387 O O . PHE A 1 169 ? -11.065 -12.460 7.136 1.00 94.56 169 PHE A O 1
ATOM 1394 N N . GLU A 1 170 ? -12.075 -14.261 8.002 1.00 91.75 170 GLU A N 1
ATOM 1395 C CA . GLU A 1 170 ? -12.004 -15.043 6.763 1.00 91.75 170 GLU A CA 1
ATOM 1396 C C . GLU A 1 170 ? -12.905 -14.456 5.679 1.00 91.75 170 GLU A C 1
ATOM 1398 O O . GLU A 1 170 ? -12.433 -14.247 4.566 1.00 91.75 170 GLU A O 1
ATOM 1403 N N . ASN A 1 171 ? -14.152 -14.116 6.016 1.00 93.56 171 ASN A N 1
ATOM 1404 C CA . ASN A 1 171 ? -15.087 -13.492 5.081 1.00 93.56 171 ASN A CA 1
ATOM 1405 C C . ASN A 1 171 ? -14.554 -12.153 4.548 1.00 93.56 171 ASN A C 1
ATOM 1407 O O . ASN A 1 171 ? -14.656 -11.900 3.353 1.00 93.56 171 ASN A O 1
ATOM 1411 N N . ILE A 1 172 ? -13.958 -11.318 5.409 1.00 95.00 172 ILE A N 1
ATOM 1412 C CA . ILE A 1 172 ? -13.343 -10.044 4.996 1.00 95.00 172 ILE A CA 1
ATOM 1413 C C . ILE A 1 172 ? -12.209 -10.296 4.000 1.00 95.00 172 ILE A C 1
AT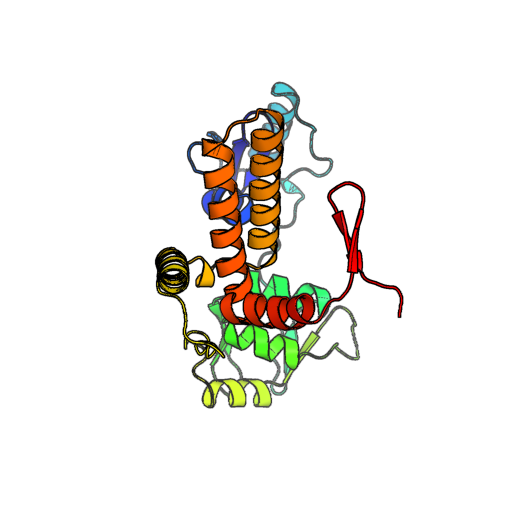OM 1415 O O . ILE A 1 172 ? -12.149 -9.656 2.951 1.00 95.00 172 ILE A O 1
ATOM 1419 N N . ARG A 1 173 ? -11.329 -11.260 4.300 1.00 93.75 173 ARG A N 1
ATOM 1420 C CA . ARG A 1 173 ? -10.220 -11.598 3.402 1.00 93.75 173 ARG A CA 1
ATOM 1421 C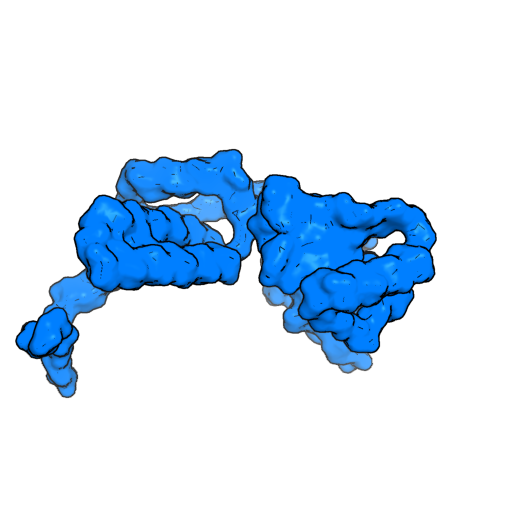 C . ARG A 1 173 ? -10.704 -12.152 2.070 1.00 93.75 173 ARG A C 1
ATOM 1423 O O . ARG A 1 173 ? -10.177 -11.775 1.033 1.00 93.75 173 ARG A O 1
ATOM 1430 N N . GLN A 1 174 ? -11.717 -13.011 2.091 1.00 91.56 174 GLN A N 1
ATOM 1431 C CA . GLN A 1 174 ? -12.324 -13.537 0.874 1.00 91.56 174 GLN A CA 1
ATOM 1432 C C . GLN A 1 174 ? -12.949 -12.412 0.038 1.00 91.56 174 GLN A C 1
ATOM 1434 O O . GLN A 1 174 ? -12.686 -12.325 -1.156 1.00 91.56 174 GLN A O 1
ATOM 1439 N N . TRP A 1 175 ? -13.713 -11.517 0.667 1.00 93.94 175 TRP A N 1
ATOM 1440 C CA . TRP A 1 175 ? -14.318 -10.362 0.002 1.00 93.94 175 TRP A CA 1
ATOM 1441 C C . TRP A 1 175 ? -13.273 -9.469 -0.687 1.00 93.94 175 TRP A C 1
ATOM 1443 O O . TRP A 1 175 ? -13.530 -8.962 -1.784 1.00 93.94 175 TRP A O 1
ATOM 1453 N N . ALA A 1 176 ? -12.107 -9.298 -0.055 1.00 91.75 176 ALA A N 1
ATOM 1454 C CA . ALA A 1 176 ? -10.988 -8.521 -0.577 1.00 91.75 176 ALA A CA 1
ATOM 1455 C C . ALA A 1 176 ? -10.245 -9.243 -1.718 1.00 91.75 176 ALA A C 1
ATOM 1457 O O . ALA A 1 176 ? -9.940 -8.614 -2.732 1.00 91.75 176 ALA A O 1
ATOM 1458 N N . ASP A 1 177 ? -9.995 -10.552 -1.587 1.00 87.44 177 ASP A N 1
ATOM 1459 C CA . ASP A 1 177 ? -9.363 -11.381 -2.630 1.00 87.44 177 ASP A CA 1
ATOM 1460 C C . ASP A 1 177 ? -10.231 -11.435 -3.896 1.00 87.44 177 ASP A C 1
ATOM 1462 O O . ASP A 1 177 ? -9.743 -11.194 -4.996 1.00 87.44 177 ASP A O 1
ATOM 1466 N N . GLU A 1 178 ? -11.546 -11.633 -3.749 1.00 88.50 178 GLU A N 1
ATOM 1467 C CA . GLU A 1 178 ? -12.507 -11.648 -4.866 1.00 88.50 178 GLU A CA 1
ATOM 1468 C C . GLU A 1 178 ? -12.542 -10.330 -5.659 1.00 88.50 178 GLU A C 1
ATOM 1470 O O . GLU A 1 178 ? -12.930 -10.318 -6.827 1.00 88.50 178 GLU A O 1
ATOM 1475 N N . ARG A 1 179 ? -12.129 -9.220 -5.039 1.00 85.19 179 ARG A N 1
ATOM 1476 C CA . ARG A 1 179 ? -12.055 -7.884 -5.653 1.00 85.19 179 ARG A CA 1
ATOM 1477 C C . ARG A 1 179 ? -10.646 -7.510 -6.113 1.00 85.19 179 ARG A C 1
ATOM 1479 O O . ARG A 1 179 ? -10.429 -6.374 -6.522 1.00 85.19 179 ARG A O 1
ATOM 1486 N N . GLY A 1 180 ? -9.690 -8.437 -6.039 1.00 80.25 180 GLY A N 1
ATOM 1487 C CA . GLY A 1 180 ? -8.309 -8.209 -6.461 1.00 80.25 180 GLY A CA 1
ATOM 1488 C C . GLY A 1 180 ? -7.533 -7.246 -5.559 1.00 80.25 180 GLY A C 1
ATOM 1489 O O . GLY A 1 180 ? -6.484 -6.744 -5.964 1.00 80.25 180 GLY A O 1
ATOM 1490 N N . LEU A 1 181 ? -8.001 -6.986 -4.329 1.00 84.75 181 LEU A N 1
ATOM 1491 C CA . LEU A 1 181 ? -7.318 -6.081 -3.396 1.00 84.75 181 LEU A CA 1
ATOM 1492 C C . LEU A 1 181 ? -5.911 -6.588 -3.069 1.00 84.75 181 LEU A C 1
ATOM 1494 O O . LEU A 1 181 ? -4.994 -5.791 -2.914 1.00 84.75 181 LEU A O 1
ATOM 1498 N N . TYR A 1 182 ? -5.714 -7.904 -3.004 1.00 82.38 182 TYR A N 1
ATOM 1499 C CA . TYR A 1 182 ? -4.400 -8.497 -2.742 1.00 82.38 182 TYR A CA 1
ATOM 1500 C C . TYR A 1 182 ? -3.518 -8.631 -3.985 1.00 82.38 182 TYR A C 1
ATOM 1502 O O . TYR A 1 182 ? -2.305 -8.774 -3.848 1.00 82.38 182 TYR A O 1
ATOM 1510 N N . ASP A 1 183 ? -4.106 -8.543 -5.179 1.00 72.31 183 ASP A N 1
ATOM 1511 C CA . ASP A 1 183 ? -3.371 -8.599 -6.442 1.00 72.31 183 ASP A CA 1
ATOM 1512 C C . ASP A 1 183 ? -2.838 -7.213 -6.847 1.00 72.31 183 ASP A C 1
ATOM 1514 O O . ASP A 1 183 ? -1.721 -7.104 -7.355 1.00 72.31 183 ASP A O 1
ATOM 1518 N N . ALA A 1 184 ? -3.620 -6.151 -6.609 1.00 69.44 184 ALA A N 1
ATOM 1519 C CA . ALA A 1 184 ? -3.308 -4.784 -7.039 1.00 69.44 184 ALA A CA 1
ATOM 1520 C C . ALA A 1 184 ? -3.098 -3.779 -5.890 1.00 69.44 184 ALA A C 1
ATOM 1522 O O . ALA A 1 184 ? -2.541 -2.703 -6.112 1.00 69.44 184 ALA A O 1
ATOM 1523 N N . GLY A 1 185 ? -3.549 -4.090 -4.674 1.00 68.81 185 GLY A N 1
ATOM 1524 C CA . GLY A 1 185 ? -3.476 -3.181 -3.532 1.00 68.81 185 GLY A CA 1
ATOM 1525 C C . GLY A 1 185 ? -2.106 -3.174 -2.860 1.00 68.81 185 GLY A C 1
ATOM 1526 O O . GLY A 1 185 ? -1.432 -4.198 -2.747 1.00 68.81 185 GLY A O 1
ATOM 1527 N N . ASP A 1 186 ? -1.700 -2.006 -2.362 1.00 80.56 186 ASP A N 1
ATOM 1528 C CA . ASP A 1 186 ? -0.456 -1.843 -1.615 1.00 80.56 186 ASP A CA 1
ATOM 1529 C C . ASP A 1 186 ? -0.707 -1.396 -0.156 1.00 80.56 186 ASP A C 1
ATOM 1531 O O . ASP A 1 186 ? -1.701 -0.717 0.136 1.00 80.56 186 ASP A O 1
ATOM 1535 N N . PRO A 1 187 ? 0.194 -1.736 0.790 1.00 81.44 187 PRO A N 1
ATOM 1536 C CA . PRO A 1 187 ? 0.031 -1.379 2.199 1.00 81.44 187 PRO A CA 1
ATOM 1537 C C . PRO A 1 187 ? -0.126 0.121 2.474 1.00 81.44 187 PRO A C 1
ATOM 1539 O O . PRO A 1 187 ? -0.757 0.484 3.464 1.00 81.44 187 PRO A O 1
ATOM 1542 N N . LYS A 1 188 ? 0.453 1.007 1.649 1.00 85.00 188 LYS A N 1
ATOM 1543 C CA . LYS A 1 188 ? 0.346 2.456 1.875 1.00 85.00 188 LYS A CA 1
ATOM 1544 C C . LYS A 1 188 ? -1.055 2.944 1.554 1.00 85.00 188 LYS A C 1
ATOM 1546 O O . LYS A 1 188 ? -1.586 3.739 2.319 1.00 85.00 188 LYS A O 1
ATOM 1551 N N . THR A 1 189 ? -1.657 2.444 0.478 1.00 83.44 189 THR A N 1
ATOM 1552 C CA . THR A 1 189 ? -3.044 2.769 0.128 1.00 83.44 189 THR A CA 1
ATOM 1553 C C . THR A 1 189 ? -4.002 2.320 1.229 1.00 83.44 189 THR A C 1
ATOM 1555 O O . THR A 1 189 ? -4.826 3.110 1.679 1.00 83.44 189 THR A O 1
ATOM 1558 N N . GLN A 1 190 ? -3.836 1.105 1.762 1.00 86.69 190 GLN A N 1
ATOM 1559 C CA . GLN A 1 190 ? -4.647 0.649 2.900 1.00 86.69 190 GLN A CA 1
ATOM 1560 C C . GLN A 1 190 ? -4.408 1.472 4.178 1.00 86.69 190 GLN A C 1
ATOM 1562 O O . GLN A 1 190 ? -5.341 1.707 4.938 1.00 86.69 190 GLN A O 1
ATOM 1567 N N . LEU A 1 191 ? -3.186 1.960 4.413 1.00 89.94 191 LEU A N 1
ATOM 1568 C CA . LEU A 1 191 ? -2.908 2.861 5.536 1.00 89.94 191 LEU A CA 1
ATOM 1569 C C . LEU A 1 191 ? -3.597 4.227 5.374 1.00 89.94 191 LEU A C 1
ATOM 1571 O O . LEU A 1 191 ? -4.075 4.782 6.359 1.00 89.94 191 LEU A O 1
ATOM 1575 N N . ILE A 1 192 ? -3.657 4.763 4.151 1.00 92.12 192 ILE A N 1
ATOM 1576 C CA . ILE A 1 192 ? -4.393 6.001 3.855 1.00 92.12 192 ILE A CA 1
ATOM 1577 C C . ILE A 1 192 ? -5.891 5.781 4.072 1.00 92.12 192 ILE A C 1
ATOM 1579 O O . ILE A 1 192 ? -6.519 6.599 4.737 1.00 92.12 192 ILE A O 1
ATOM 1583 N N . LYS A 1 193 ? -6.439 4.649 3.610 1.00 91.88 193 LYS A N 1
ATOM 1584 C CA . LYS A 1 193 ? -7.844 4.298 3.855 1.00 91.88 193 LYS A CA 1
ATOM 1585 C C . LYS A 1 193 ? -8.144 4.196 5.352 1.00 91.88 193 LYS A C 1
ATOM 1587 O O . LYS A 1 193 ? -9.126 4.746 5.813 1.00 91.88 193 LYS A O 1
ATOM 1592 N N . LEU A 1 194 ? -7.238 3.627 6.152 1.00 95.94 194 LEU A N 1
ATOM 1593 C CA . LEU A 1 194 ? -7.399 3.601 7.613 1.00 95.94 194 LEU A CA 1
ATOM 1594 C C . LEU A 1 194 ? -7.484 5.010 8.226 1.00 95.94 194 LEU A C 1
ATOM 1596 O O . LEU A 1 194 ? -8.203 5.220 9.200 1.00 95.94 194 LEU A O 1
ATOM 1600 N N . GLN A 1 195 ? -6.729 5.971 7.687 1.00 95.44 195 GLN A N 1
ATOM 1601 C CA . GLN A 1 195 ? -6.786 7.362 8.137 1.00 95.44 195 GLN A CA 1
ATOM 1602 C C . GLN A 1 195 ? -8.116 8.034 7.761 1.00 95.44 195 GLN A C 1
ATOM 1604 O O . GLN A 1 195 ? -8.595 8.869 8.527 1.00 95.44 195 GLN A O 1
ATOM 1609 N N . GLU A 1 196 ? -8.690 7.678 6.614 1.00 94.12 196 GLU A N 1
ATOM 1610 C CA . GLU A 1 196 ? -10.021 8.110 6.175 1.00 94.12 196 GLU A CA 1
ATOM 1611 C C . GLU A 1 196 ? -11.104 7.605 7.138 1.00 94.12 196 GLU A C 1
ATOM 1613 O O . GLU A 1 196 ? -11.783 8.436 7.739 1.00 94.12 196 GLU A O 1
ATOM 1618 N N . GLU A 1 197 ? -11.141 6.294 7.421 1.00 96.00 197 GLU A N 1
ATOM 1619 C CA . GLU A 1 197 ? -12.096 5.694 8.376 1.00 96.00 197 GLU A CA 1
ATOM 1620 C C . GLU A 1 197 ? -11.975 6.311 9.781 1.00 96.00 197 GLU A C 1
ATOM 1622 O O . GLU A 1 197 ? -12.954 6.572 10.481 1.00 96.00 197 GLU A O 1
ATOM 1627 N N . MET A 1 198 ? -10.744 6.609 10.213 1.00 97.06 198 MET A N 1
ATOM 1628 C CA . MET A 1 198 ? -10.507 7.294 11.485 1.00 97.06 198 MET A CA 1
ATOM 1629 C C . MET A 1 198 ? -11.061 8.729 11.486 1.00 97.06 198 MET A C 1
ATOM 1631 O O . MET A 1 198 ? -11.469 9.234 12.535 1.00 97.06 198 MET A O 1
ATOM 1635 N N . GLY A 1 199 ? -11.051 9.406 10.336 1.00 96.69 199 GLY A N 1
ATOM 1636 C CA . GLY A 1 199 ? -11.636 10.733 10.163 1.00 96.69 199 GLY A CA 1
ATOM 1637 C C . GLY A 1 199 ? -13.160 10.711 10.267 1.00 96.69 199 GLY A C 1
ATOM 1638 O O . GLY A 1 199 ? -13.733 11.573 10.939 1.00 96.69 199 GLY A O 1
ATOM 1639 N N . GLU A 1 200 ? -13.798 9.705 9.673 1.00 93.00 200 GLU A N 1
ATOM 1640 C CA . GLU A 1 200 ? -15.243 9.472 9.780 1.00 93.00 200 GLU A CA 1
ATOM 1641 C C . GLU A 1 200 ? -15.644 9.176 11.225 1.00 93.00 200 GLU A C 1
ATOM 1643 O O . GLU A 1 200 ? -16.496 9.872 11.782 1.00 93.00 200 GLU A O 1
ATOM 1648 N N . LEU A 1 201 ? -14.913 8.283 11.901 1.00 97.94 201 LEU A N 1
ATOM 1649 C CA . LEU A 1 201 ? -15.113 8.012 13.325 1.00 97.94 201 LEU A CA 1
ATOM 1650 C C . LEU A 1 201 ? -14.983 9.281 14.184 1.00 97.94 201 LEU A C 1
ATOM 1652 O O . LEU A 1 201 ? -15.770 9.501 15.112 1.00 97.94 201 LEU A O 1
ATOM 1656 N N . ALA A 1 202 ? -13.993 10.132 13.898 1.00 97.38 202 ALA A N 1
ATOM 1657 C CA . ALA A 1 202 ? -13.797 11.382 14.627 1.00 97.38 202 ALA A CA 1
ATOM 1658 C C . ALA A 1 202 ? -14.983 12.340 14.439 1.00 97.38 202 ALA A C 1
ATOM 1660 O O . ALA A 1 202 ? -15.460 12.921 15.418 1.00 97.38 202 ALA A O 1
ATOM 1661 N N . LYS A 1 203 ? -15.483 12.482 13.206 1.00 96.94 203 LYS A N 1
ATOM 1662 C CA . LYS A 1 203 ? -16.663 13.296 12.900 1.00 96.94 203 LYS A CA 1
ATOM 1663 C C . LYS A 1 203 ? -17.909 12.750 13.604 1.00 96.94 203 LYS A C 1
ATOM 1665 O O . LYS A 1 203 ? -18.545 13.495 14.347 1.00 96.94 203 LYS A O 1
ATOM 1670 N N . ALA A 1 204 ? -18.192 11.457 13.454 1.00 96.69 204 ALA A N 1
ATOM 1671 C CA . ALA A 1 204 ? -19.332 10.785 14.075 1.00 96.69 204 ALA A CA 1
ATOM 1672 C C . ALA A 1 204 ? -19.333 10.946 15.605 1.00 96.69 204 ALA A C 1
ATOM 1674 O O . ALA A 1 204 ? -20.352 11.265 16.221 1.00 96.69 204 ALA A O 1
ATOM 1675 N N . THR A 1 205 ? -18.154 10.837 16.227 1.00 95.50 205 THR A N 1
ATOM 1676 C CA . THR A 1 205 ? -17.977 11.055 17.671 1.00 95.50 205 THR A CA 1
ATOM 1677 C C . THR A 1 205 ? -18.324 12.488 18.088 1.00 95.50 205 THR A C 1
ATOM 1679 O O . THR A 1 205 ? -18.965 12.691 19.123 1.00 95.50 205 THR A O 1
ATOM 1682 N N . LEU A 1 206 ? -17.910 13.493 17.307 1.00 97.12 206 LEU A N 1
ATOM 1683 C CA . LEU A 1 206 ? -18.209 14.904 17.582 1.00 97.12 206 LEU A CA 1
ATOM 1684 C C . LEU A 1 206 ? -19.700 15.215 17.418 1.00 97.12 206 LEU A C 1
ATOM 1686 O O . LEU A 1 206 ? -20.265 15.966 18.215 1.00 97.12 206 LEU A O 1
ATOM 1690 N N . GLU A 1 207 ? -20.331 14.618 16.411 1.00 97.00 207 GLU A N 1
ATOM 1691 C CA . GLU A 1 207 ? -21.751 14.791 16.095 1.00 97.00 207 GLU A CA 1
ATOM 1692 C C . GLU A 1 207 ? -22.668 13.929 16.981 1.00 97.00 207 GLU A C 1
ATOM 1694 O O . GLU A 1 207 ? -23.876 14.157 17.022 1.00 97.00 207 GLU A O 1
ATOM 1699 N N . LYS A 1 208 ? -22.090 13.012 17.774 1.00 96.38 208 LYS A N 1
ATOM 1700 C CA . LYS A 1 208 ? -22.798 12.011 18.592 1.00 96.38 208 LYS A CA 1
ATOM 1701 C C . LYS A 1 208 ? -23.705 11.108 17.753 1.00 96.38 208 LYS A C 1
ATOM 1703 O O . LYS A 1 208 ? -24.751 10.666 18.233 1.00 96.38 208 LYS A O 1
ATOM 1708 N N . ASP A 1 209 ? -23.284 10.834 16.525 1.00 96.31 209 ASP A N 1
ATOM 1709 C CA . ASP A 1 209 ? -23.955 9.901 15.635 1.00 96.31 209 ASP A CA 1
ATOM 1710 C C . ASP A 1 209 ? -23.520 8.477 15.987 1.00 96.31 209 ASP A C 1
ATOM 1712 O O . ASP A 1 209 ? -22.421 8.036 15.660 1.00 96.31 209 ASP A O 1
ATOM 1716 N N . HIS A 1 210 ? -24.355 7.777 16.752 1.00 95.31 210 HIS A N 1
ATOM 1717 C CA . HIS A 1 210 ? -24.017 6.439 17.225 1.00 95.31 210 HIS A CA 1
ATOM 1718 C C . HIS A 1 210 ? -23.977 5.422 16.080 1.00 95.31 210 HIS A C 1
ATOM 1720 O O . HIS A 1 210 ? -23.158 4.502 16.125 1.00 95.31 210 HIS A O 1
ATOM 1726 N N . ASP A 1 211 ? -24.859 5.547 15.091 1.00 96.31 211 ASP A N 1
ATOM 1727 C CA . ASP A 1 211 ? -24.937 4.572 14.004 1.00 96.31 211 ASP A CA 1
ATOM 1728 C C . ASP A 1 211 ? -23.673 4.671 13.143 1.00 96.31 211 ASP A C 1
ATOM 1730 O O . ASP A 1 211 ? -23.007 3.661 12.916 1.00 96.31 211 ASP A O 1
ATOM 1734 N N . GLU A 1 212 ? -23.254 5.896 12.825 1.00 95.56 212 GLU A N 1
ATOM 1735 C CA . GLU A 1 212 ? -22.007 6.159 12.104 1.00 95.56 212 GLU A CA 1
ATOM 1736 C C . GLU A 1 212 ? -20.759 5.757 12.916 1.00 95.56 212 GLU A C 1
ATOM 1738 O O . GLU A 1 212 ? -19.786 5.242 12.371 1.00 95.56 212 GLU A O 1
ATOM 1743 N N . VAL A 1 213 ? -20.770 5.921 14.248 1.00 96.88 213 VAL A N 1
ATOM 1744 C CA . VAL A 1 213 ? -19.676 5.423 15.107 1.00 96.88 213 VAL A CA 1
ATOM 1745 C C . VAL A 1 213 ? -19.530 3.904 14.991 1.00 96.88 213 VAL A C 1
ATOM 1747 O O . VAL A 1 213 ? -18.407 3.396 14.974 1.00 96.88 213 VAL A O 1
ATOM 1750 N N . VAL A 1 214 ? -20.641 3.164 14.952 1.00 94.19 214 VAL A N 1
ATOM 1751 C CA . VAL A 1 214 ? -20.609 1.700 14.818 1.00 94.19 214 VAL A CA 1
ATOM 1752 C C . VAL A 1 214 ? -20.062 1.297 13.451 1.00 94.19 214 VAL A C 1
ATOM 1754 O O . VAL A 1 214 ? -19.231 0.387 13.394 1.00 94.19 214 VAL A O 1
ATOM 1757 N N . ASP A 1 215 ? -20.493 1.983 12.393 1.00 93.50 215 ASP A N 1
ATOM 1758 C CA . ASP A 1 215 ? -20.062 1.736 11.017 1.00 93.50 215 ASP A CA 1
ATOM 1759 C C . ASP A 1 215 ? -18.558 1.994 10.842 1.00 93.50 215 ASP A C 1
ATOM 1761 O O . ASP A 1 215 ? -17.800 1.064 10.560 1.00 93.50 215 ASP A O 1
ATOM 1765 N N . ALA A 1 216 ? -18.090 3.193 11.203 1.00 94.56 216 ALA A N 1
ATOM 1766 C CA . ALA A 1 216 ? -16.688 3.581 11.068 1.00 94.56 216 ALA A CA 1
ATOM 1767 C C . ALA A 1 216 ? -15.736 2.684 11.888 1.00 94.56 216 ALA A C 1
ATOM 1769 O O . ALA A 1 216 ? -14.634 2.350 11.446 1.00 94.56 216 ALA A O 1
ATOM 1770 N N . ILE A 1 217 ? -16.141 2.226 13.084 1.00 95.50 217 ILE A N 1
ATOM 1771 C CA . ILE A 1 217 ? -15.354 1.233 13.843 1.00 95.50 217 ILE A CA 1
ATOM 1772 C C . ILE A 1 217 ? -15.269 -0.095 13.076 1.00 95.50 217 ILE A C 1
ATOM 1774 O O . ILE A 1 217 ? -14.207 -0.727 13.059 1.00 95.50 217 ILE A O 1
ATOM 1778 N N . GLY A 1 218 ? -16.373 -0.533 12.469 1.00 95.50 218 GLY A N 1
ATOM 1779 C CA . GLY A 1 218 ? -16.423 -1.725 11.625 1.00 95.50 218 GLY A CA 1
ATOM 1780 C C . GLY A 1 218 ? -15.472 -1.622 10.435 1.00 95.50 218 GLY A C 1
ATOM 1781 O O . GLY A 1 218 ? -14.646 -2.519 10.232 1.00 95.50 218 GLY A O 1
ATOM 1782 N N . ASP A 1 219 ? -15.511 -0.503 9.722 1.00 95.69 219 ASP A N 1
ATOM 1783 C CA . ASP A 1 219 ? -14.687 -0.266 8.539 1.00 95.69 219 ASP A CA 1
ATOM 1784 C C . ASP A 1 219 ? -13.200 -0.171 8.875 1.00 95.69 219 ASP A C 1
ATOM 1786 O O . ASP A 1 219 ? -12.367 -0.807 8.217 1.00 95.69 219 ASP A O 1
ATOM 1790 N N . MET A 1 220 ? -12.841 0.452 10.002 1.00 97.38 220 MET A N 1
ATOM 1791 C CA . MET A 1 220 ? -11.470 0.390 10.516 1.00 97.38 220 MET A CA 1
ATOM 1792 C C . MET A 1 220 ? -10.996 -1.057 10.739 1.00 97.38 220 MET A C 1
ATOM 1794 O O . MET A 1 220 ? -9.847 -1.387 10.431 1.00 97.38 220 MET A O 1
ATOM 1798 N N . VAL A 1 221 ? -11.850 -1.950 11.254 1.00 96.94 221 VAL A N 1
ATOM 1799 C CA . VAL A 1 221 ? -11.503 -3.371 11.450 1.00 96.94 221 VAL A CA 1
ATOM 1800 C C . VAL A 1 221 ? -11.343 -4.098 10.112 1.00 96.94 221 VAL A C 1
ATOM 1802 O O . VAL A 1 221 ? -10.420 -4.910 9.968 1.00 96.94 221 VAL A O 1
ATOM 1805 N N . VAL A 1 222 ? -12.189 -3.803 9.122 1.00 95.94 222 VAL A N 1
ATOM 1806 C CA . VAL A 1 222 ? -12.068 -4.336 7.754 1.00 95.94 222 VAL A CA 1
ATOM 1807 C C . VAL A 1 222 ? -10.731 -3.922 7.138 1.00 95.94 222 VAL A C 1
ATOM 1809 O O . VAL A 1 222 ? -9.962 -4.781 6.690 1.00 95.94 222 VAL A O 1
ATOM 1812 N N . VAL A 1 223 ? -10.398 -2.631 7.196 1.00 96.12 223 VAL A N 1
ATOM 1813 C CA . VAL A 1 223 ? -9.141 -2.089 6.665 1.00 96.12 223 VAL A CA 1
ATOM 1814 C C . VAL A 1 223 ? -7.934 -2.686 7.385 1.00 96.12 223 VAL A C 1
ATOM 1816 O O . VAL A 1 223 ? -6.998 -3.150 6.734 1.00 96.12 223 VAL A O 1
ATOM 1819 N N . LEU A 1 224 ? -7.951 -2.767 8.719 1.00 97.31 224 LEU A N 1
ATOM 1820 C CA . LEU A 1 224 ? -6.866 -3.386 9.491 1.00 97.31 224 LEU A CA 1
ATOM 1821 C C . LEU A 1 224 ? -6.676 -4.867 9.145 1.00 97.31 224 LEU A C 1
ATOM 1823 O O . LEU A 1 224 ? -5.542 -5.350 9.118 1.00 97.31 224 LEU A O 1
ATOM 1827 N N . THR A 1 225 ? -7.761 -5.589 8.853 1.00 96.19 225 THR A N 1
ATOM 1828 C CA . THR A 1 225 ? -7.702 -7.003 8.456 1.00 96.19 225 THR A CA 1
ATOM 1829 C C . THR A 1 225 ? -6.973 -7.163 7.124 1.00 96.19 225 THR A C 1
ATOM 1831 O O . THR A 1 225 ? -6.087 -8.013 6.997 1.00 96.19 225 THR A O 1
ATOM 1834 N N . ASN A 1 226 ? -7.294 -6.311 6.151 1.00 94.69 226 ASN A N 1
ATOM 1835 C CA . ASN A 1 226 ? -6.658 -6.312 4.835 1.00 94.69 226 ASN A CA 1
ATOM 1836 C C . ASN A 1 226 ? -5.216 -5.800 4.888 1.00 94.69 226 ASN A C 1
ATOM 1838 O O . ASN A 1 226 ? -4.325 -6.392 4.279 1.00 94.69 226 ASN A O 1
ATOM 1842 N N . LEU A 1 227 ? -4.952 -4.756 5.674 1.00 94.38 227 LEU A N 1
ATOM 1843 C CA . LEU A 1 227 ? -3.609 -4.227 5.888 1.00 94.38 227 LEU A CA 1
ATOM 1844 C C . LEU A 1 227 ? -2.690 -5.268 6.539 1.00 94.38 227 LEU A C 1
ATOM 1846 O O . LEU A 1 227 ? -1.539 -5.413 6.123 1.00 94.38 227 LEU A O 1
ATOM 1850 N N . ALA A 1 228 ? -3.188 -6.019 7.526 1.00 93.19 228 ALA A N 1
ATOM 1851 C CA . ALA A 1 228 ? -2.464 -7.141 8.116 1.00 93.19 228 ALA A CA 1
ATOM 1852 C C . ALA A 1 228 ? -2.106 -8.180 7.041 1.00 93.19 228 ALA A C 1
ATOM 1854 O O . ALA A 1 228 ? -0.936 -8.555 6.917 1.00 93.19 228 ALA A O 1
ATOM 1855 N N . HIS A 1 229 ? -3.080 -8.567 6.209 1.00 91.56 229 HIS A N 1
ATOM 1856 C CA . HIS A 1 229 ? -2.865 -9.530 5.130 1.00 91.56 229 HIS A CA 1
ATOM 1857 C C . HIS A 1 229 ? -1.781 -9.070 4.143 1.00 91.56 229 HIS A C 1
ATOM 1859 O O . HIS A 1 229 ? -0.848 -9.823 3.871 1.00 91.56 229 HIS A O 1
ATOM 1865 N N . LEU A 1 230 ? -1.834 -7.814 3.684 1.00 86.75 230 LEU A N 1
ATOM 1866 C CA . LEU A 1 230 ? -0.821 -7.234 2.789 1.00 86.75 230 LEU A CA 1
ATOM 1867 C C . LEU A 1 230 ? 0.581 -7.165 3.421 1.00 86.75 230 LEU A C 1
ATOM 1869 O O . LEU A 1 230 ? 1.588 -7.152 2.716 1.00 86.75 230 LEU A O 1
ATOM 1873 N N . ASN A 1 231 ? 0.666 -7.147 4.753 1.00 86.31 231 ASN A N 1
ATOM 1874 C CA . ASN A 1 231 ? 1.923 -7.238 5.498 1.00 86.31 231 ASN A CA 1
ATOM 1875 C C . ASN A 1 231 ? 2.323 -8.684 5.833 1.00 86.31 231 ASN A C 1
ATOM 1877 O O . ASN A 1 231 ? 3.238 -8.901 6.627 1.00 86.31 231 ASN A O 1
ATOM 1881 N N . ASN A 1 232 ? 1.685 -9.677 5.209 1.00 86.69 232 ASN A N 1
ATOM 1882 C CA . ASN A 1 232 ? 1.928 -11.100 5.431 1.00 86.69 232 ASN A CA 1
ATOM 1883 C C . ASN A 1 232 ? 1.720 -11.530 6.894 1.00 86.69 232 ASN A C 1
ATOM 1885 O O . ASN A 1 232 ? 2.443 -12.385 7.410 1.00 86.69 232 ASN A O 1
ATOM 1889 N N . VAL A 1 233 ? 0.724 -10.954 7.571 1.00 89.06 233 VAL A N 1
ATOM 1890 C CA . VAL A 1 233 ? 0.319 -11.345 8.927 1.00 89.06 233 VAL A CA 1
ATOM 1891 C C . VAL A 1 233 ? -1.200 -11.485 9.024 1.00 89.06 233 VAL A C 1
ATOM 1893 O O . VAL A 1 233 ? -1.956 -10.903 8.255 1.00 89.06 233 VAL A O 1
ATOM 1896 N N . HIS A 1 234 ? -1.676 -12.279 9.982 1.00 91.19 234 HIS A N 1
ATOM 1897 C CA . HIS A 1 234 ? -3.107 -12.369 10.290 1.00 91.19 234 HIS A CA 1
ATOM 1898 C C . HIS A 1 234 ? -3.457 -11.380 11.397 1.00 91.19 234 HIS A C 1
ATOM 1900 O O . HIS A 1 234 ? -2.769 -11.362 12.422 1.00 91.19 234 HIS A O 1
ATOM 1906 N N . ILE A 1 235 ? -4.540 -10.614 11.239 1.00 94.88 235 ILE A N 1
ATOM 1907 C CA . ILE A 1 235 ? -5.008 -9.667 12.266 1.00 94.88 235 ILE A CA 1
ATOM 1908 C C . ILE A 1 235 ? -5.258 -10.368 13.606 1.00 94.88 235 ILE A C 1
ATOM 1910 O O . ILE A 1 235 ? -4.970 -9.820 14.665 1.00 94.88 235 ILE A O 1
ATOM 1914 N N . GLU A 1 236 ? -5.684 -11.628 13.576 1.00 93.81 236 GLU A N 1
ATOM 1915 C CA . GLU A 1 236 ? -5.866 -12.467 14.757 1.00 93.81 236 GLU A CA 1
ATOM 1916 C C . GLU A 1 236 ? -4.564 -12.646 15.548 1.00 93.81 236 GLU A C 1
ATOM 1918 O O . GLU A 1 236 ? -4.574 -12.659 16.778 1.00 93.81 236 GLU A O 1
ATOM 1923 N N . THR A 1 237 ? -3.430 -12.751 14.846 1.00 90.38 237 THR A N 1
ATOM 1924 C CA . THR A 1 237 ? -2.108 -12.802 15.483 1.00 90.38 237 THR A CA 1
ATOM 1925 C C . THR A 1 237 ? -1.769 -11.444 16.098 1.00 90.38 237 THR A C 1
ATOM 1927 O O . THR A 1 237 ? -1.343 -11.396 17.247 1.00 90.38 237 THR A O 1
ATOM 1930 N N . CYS A 1 238 ? -2.032 -10.340 15.393 1.00 92.88 238 CYS A N 1
ATOM 1931 C CA . CYS A 1 238 ? -1.805 -8.985 15.907 1.00 92.88 238 CYS A CA 1
ATOM 1932 C C . CYS A 1 238 ? -2.616 -8.699 17.183 1.00 92.88 238 CYS A C 1
ATOM 1934 O O . CYS A 1 238 ? -2.064 -8.208 18.166 1.00 92.88 238 CYS A O 1
ATOM 1936 N N . ILE A 1 239 ? -3.906 -9.051 17.192 1.00 93.88 239 ILE A N 1
ATOM 1937 C CA . ILE A 1 239 ? -4.797 -8.886 18.349 1.00 93.88 239 ILE A CA 1
ATOM 1938 C C . ILE A 1 239 ? -4.308 -9.734 19.525 1.00 93.88 239 ILE A C 1
ATOM 1940 O O . ILE A 1 239 ? -4.258 -9.245 20.651 1.00 93.88 239 ILE A O 1
ATOM 1944 N N . ALA A 1 240 ? -3.924 -10.991 19.281 1.00 90.00 240 ALA A N 1
ATOM 1945 C CA . ALA A 1 240 ? -3.437 -11.877 20.335 1.00 90.00 240 ALA A CA 1
ATOM 1946 C C . ALA A 1 240 ? -2.139 -11.361 20.974 1.00 90.00 240 ALA A C 1
ATOM 1948 O O . ALA A 1 240 ? -2.023 -11.352 22.199 1.00 90.00 240 ALA A O 1
ATOM 1949 N N . GLU A 1 241 ? -1.183 -10.896 20.167 1.00 90.44 241 GLU A N 1
ATOM 1950 C CA . GLU A 1 241 ? 0.056 -10.291 20.668 1.00 90.44 241 GLU A CA 1
ATOM 1951 C C . GLU A 1 241 ? -0.225 -9.019 21.476 1.00 90.44 241 GLU A C 1
ATOM 1953 O O . GLU A 1 241 ? 0.283 -8.865 22.589 1.00 90.44 241 GLU A O 1
ATOM 1958 N N . ALA A 1 242 ? -1.106 -8.144 20.981 1.00 90.25 242 ALA A N 1
ATOM 1959 C CA . ALA A 1 242 ? -1.532 -6.960 21.721 1.00 90.25 242 ALA A CA 1
ATOM 1960 C C . ALA A 1 242 ? -2.191 -7.336 23.060 1.00 90.25 242 ALA A C 1
ATOM 1962 O O . ALA A 1 242 ? -1.851 -6.758 24.096 1.00 90.25 242 ALA A O 1
ATOM 1963 N N . TYR A 1 243 ? -3.071 -8.345 23.061 1.00 90.12 243 TYR A N 1
ATOM 1964 C CA . TYR A 1 243 ? -3.733 -8.843 24.265 1.00 90.12 243 TYR A CA 1
ATOM 1965 C C . TYR A 1 243 ? -2.730 -9.377 25.294 1.00 90.12 243 TYR A C 1
ATOM 1967 O O . TYR A 1 243 ? -2.781 -8.979 26.454 1.00 90.12 243 TYR A O 1
ATOM 1975 N N . ASN A 1 244 ? -1.771 -10.207 24.871 1.00 89.00 244 ASN A N 1
ATOM 1976 C CA . ASN A 1 244 ? -0.734 -10.775 25.742 1.00 89.00 244 ASN A CA 1
ATOM 1977 C C . ASN A 1 244 ? 0.107 -9.710 26.457 1.00 89.00 244 ASN A C 1
ATOM 1979 O O . ASN A 1 244 ? 0.653 -9.970 27.534 1.00 89.00 244 ASN A O 1
ATOM 1983 N N . VAL A 1 245 ? 0.252 -8.533 25.843 1.00 86.19 245 VAL A N 1
ATOM 1984 C CA . VAL A 1 245 ? 0.928 -7.383 26.444 1.00 86.19 245 VAL A CA 1
ATOM 1985 C C . VAL A 1 245 ? 0.001 -6.668 27.423 1.00 86.19 245 VAL A C 1
ATOM 1987 O O . VAL A 1 245 ? 0.406 -6.428 28.559 1.00 86.19 245 VAL A O 1
ATOM 1990 N N . ILE A 1 246 ? -1.227 -6.316 27.021 1.00 87.88 246 ILE A N 1
ATOM 1991 C CA . ILE A 1 246 ? -2.134 -5.530 27.877 1.00 87.88 246 ILE A CA 1
ATOM 1992 C C . ILE A 1 246 ? -2.676 -6.327 29.066 1.00 87.88 246 ILE A C 1
ATOM 1994 O O . ILE A 1 246 ? -2.866 -5.747 30.128 1.00 87.88 246 ILE A O 1
ATOM 1998 N N . SER A 1 247 ? -2.851 -7.645 28.936 1.00 89.31 247 SER A N 1
ATOM 1999 C CA . SER A 1 247 ? -3.361 -8.513 30.005 1.00 89.31 247 SER A CA 1
ATOM 2000 C C . SER A 1 247 ? -2.404 -8.620 31.194 1.00 89.31 247 SER A C 1
ATOM 2002 O O . SER A 1 247 ? -2.804 -9.041 32.274 1.00 89.31 247 SER A O 1
ATOM 2004 N N . LYS A 1 248 ? -1.130 -8.271 30.987 1.00 88.81 248 LYS A N 1
ATOM 2005 C CA . LYS A 1 248 ? -0.079 -8.270 32.011 1.00 88.81 248 LYS A CA 1
ATOM 2006 C C . LYS A 1 248 ? 0.157 -6.887 32.616 1.00 88.81 248 LYS A C 1
ATOM 2008 O O . LYS A 1 248 ? 0.970 -6.767 33.527 1.00 88.81 248 LYS A O 1
ATOM 2013 N N . ARG A 1 249 ? -0.480 -5.832 32.092 1.00 86.19 249 ARG A N 1
ATOM 2014 C CA . ARG A 1 249 ? -0.276 -4.468 32.592 1.00 86.19 249 ARG A CA 1
ATOM 2015 C C . ARG A 1 249 ? -0.973 -4.303 33.937 1.00 86.19 249 ARG A C 1
ATOM 2017 O O . ARG A 1 249 ? -2.159 -4.593 34.058 1.00 86.19 249 ARG A O 1
ATOM 2024 N N . THR A 1 250 ? -0.248 -3.768 34.910 1.00 85.88 250 THR A N 1
ATOM 2025 C CA . THR A 1 250 ? -0.818 -3.200 36.135 1.00 85.88 250 THR A CA 1
ATOM 2026 C C . THR A 1 250 ? -0.846 -1.677 36.011 1.00 85.88 250 THR A C 1
ATOM 2028 O O . THR A 1 250 ? -0.062 -1.083 35.260 1.00 85.88 250 THR A O 1
ATOM 2031 N N . GLY A 1 251 ? -1.819 -1.042 36.655 1.00 87.56 251 GLY A N 1
ATOM 2032 C CA . GLY A 1 251 ? -2.035 0.393 36.539 1.00 87.56 251 GLY A CA 1
ATOM 2033 C C . GLY A 1 251 ? -3.378 0.830 37.104 1.00 87.56 251 GLY A C 1
ATOM 2034 O O . GLY A 1 251 ? -4.129 0.038 37.677 1.00 87.56 251 GLY A O 1
ATOM 2035 N N . LYS A 1 252 ? -3.698 2.109 36.908 1.00 88.25 252 LYS A N 1
ATOM 2036 C CA . LYS A 1 252 ? -4.942 2.730 37.374 1.00 88.25 252 LYS A CA 1
ATOM 2037 C C . LYS A 1 252 ? -5.524 3.679 36.335 1.00 88.25 252 LYS A C 1
ATOM 2039 O O . LYS A 1 252 ? -4.807 4.259 35.523 1.00 88.25 252 LYS A O 1
ATOM 2044 N N . MET A 1 253 ? -6.836 3.874 36.394 1.00 87.69 253 MET A N 1
ATOM 2045 C CA . MET A 1 253 ? -7.515 4.884 35.586 1.00 87.69 253 MET A CA 1
ATOM 2046 C C . MET A 1 253 ? -7.253 6.276 36.169 1.00 87.69 253 MET A C 1
ATOM 2048 O O . MET A 1 253 ? -7.506 6.514 37.349 1.00 87.69 253 MET A O 1
ATOM 2052 N N . VAL A 1 254 ? -6.772 7.202 35.342 1.00 85.31 254 VAL A N 1
ATOM 2053 C CA . VAL A 1 254 ? -6.598 8.619 35.684 1.00 85.31 254 VAL A CA 1
ATOM 2054 C C . VAL A 1 254 ? -7.187 9.446 34.546 1.00 85.31 254 VAL A C 1
ATOM 2056 O O . VAL A 1 254 ? -6.779 9.298 33.398 1.00 85.31 254 VAL A O 1
ATOM 2059 N N . ASN A 1 255 ? -8.170 10.302 34.850 1.00 82.44 255 ASN A N 1
ATOM 2060 C CA . ASN A 1 255 ? -8.835 11.183 33.876 1.00 82.44 255 ASN A CA 1
ATOM 2061 C C . ASN A 1 255 ? -9.335 10.453 32.612 1.00 82.44 255 ASN A C 1
ATOM 2063 O O . ASN A 1 255 ? -9.127 10.909 31.492 1.00 82.44 255 ASN A O 1
ATOM 2067 N N . GLY A 1 256 ? -9.954 9.282 32.790 1.00 81.19 256 GLY A N 1
ATOM 2068 C CA . GLY A 1 256 ? -10.508 8.491 31.684 1.00 81.19 256 GLY A CA 1
ATOM 2069 C C . GLY A 1 256 ? -9.477 7.714 30.858 1.00 81.19 256 GLY A C 1
ATOM 2070 O O . GLY A 1 256 ? -9.865 6.990 29.950 1.00 81.19 256 GLY A O 1
ATOM 2071 N N . THR A 1 257 ? -8.186 7.796 31.193 1.00 75.81 257 THR A N 1
ATOM 2072 C CA . THR A 1 257 ? -7.116 7.041 30.523 1.00 75.81 257 THR A CA 1
ATOM 2073 C C . THR A 1 257 ? -6.476 6.042 31.486 1.00 75.81 257 THR A C 1
ATOM 2075 O O . THR A 1 257 ? -6.291 6.333 32.669 1.00 75.81 257 THR A O 1
ATOM 2078 N N . PHE A 1 258 ? -6.122 4.855 30.993 1.00 83.12 258 PHE A N 1
ATOM 2079 C CA . PHE A 1 258 ? -5.357 3.876 31.765 1.00 83.12 258 PHE A CA 1
ATOM 2080 C C . PHE A 1 258 ? -3.881 4.290 31.844 1.00 83.12 258 PHE A C 1
ATOM 2082 O O . PHE A 1 258 ? -3.202 4.384 30.821 1.00 83.12 258 PHE A O 1
ATOM 2089 N N . VAL A 1 259 ? -3.374 4.508 33.058 1.00 84.12 259 VAL A N 1
ATOM 2090 C CA . VAL A 1 259 ? -1.969 4.833 33.334 1.00 84.12 259 VAL A CA 1
ATOM 2091 C C . VAL A 1 259 ? -1.291 3.599 33.925 1.00 84.12 259 VAL A C 1
ATOM 2093 O O . VAL A 1 259 ? -1.710 3.116 34.978 1.00 84.12 259 VAL A O 1
ATOM 2096 N N . LYS A 1 260 ? -0.261 3.083 33.238 1.00 84.50 260 LYS A N 1
ATOM 2097 C CA . LYS A 1 260 ? 0.561 1.952 33.707 1.00 84.50 260 LYS A CA 1
ATOM 2098 C C . LYS A 1 260 ? 1.299 2.356 34.990 1.00 84.50 260 LYS A C 1
ATOM 2100 O O . LYS A 1 260 ? 1.755 3.496 35.090 1.00 84.50 260 LYS A O 1
ATOM 2105 N N . ASP A 1 261 ? 1.445 1.430 35.932 1.00 81.19 261 ASP A N 1
ATOM 2106 C CA . ASP A 1 261 ? 2.373 1.621 37.048 1.00 81.19 261 ASP A CA 1
ATOM 2107 C C . ASP A 1 261 ? 3.800 1.833 36.504 1.00 81.19 261 ASP A C 1
ATOM 2109 O O . ASP A 1 261 ? 4.188 1.222 35.500 1.00 81.19 261 ASP A O 1
ATOM 2113 N N . ALA A 1 262 ? 4.556 2.745 37.120 1.00 69.69 262 ALA A N 1
ATOM 2114 C CA . ALA A 1 262 ? 5.964 2.934 36.784 1.00 69.69 262 ALA A CA 1
ATOM 2115 C C . ALA A 1 262 ? 6.751 1.687 37.221 1.00 69.69 262 ALA A C 1
ATOM 2117 O O . ALA A 1 262 ? 6.508 1.183 38.318 1.00 69.69 262 ALA A O 1
ATOM 2118 N N . ASP A 1 263 ? 7.637 1.197 36.348 1.00 53.62 263 ASP A N 1
ATOM 2119 C CA . ASP A 1 263 ? 8.567 0.108 36.680 1.00 53.62 263 ASP A CA 1
ATOM 2120 C C . ASP A 1 263 ? 9.588 0.561 37.742 1.00 53.62 263 ASP A C 1
ATOM 2122 O O . ASP A 1 263 ? 10.009 1.744 37.696 1.00 53.62 263 ASP A O 1
#

pLDDT: mean 85.08, std 9.93, range [49.19, 97.94]

Foldseek 3Di:
DKKWWKDQPPPAIDIDPDCCCVCCVVVPDDPVRMDTPDMDPDQVVVQVVRQVVCVVSVHDGDPATPVRDDPPDDQPWDADQWKIKTQAALVCVLVVLVVQFQDWDAYPLGIDGRAPQLSVVCSVAKDQDPVDNGMIMHTPVVSSVVVVVDPSVDDPDQQDAPDDDDVVLVVLVVVCVVVCCLVRNALVVLVVVLVVLVVQCVVCVVVVPVVSVVVSVVVNVSSCQSSCVNVSHGVVNVVVVVCVVVVPFDADDDPNDTDGDDD